Protein AF-A0A8J7YGU0-F1 (afdb_monomer)

Radius of gyration: 23.34 Å; Cα contacts (8 Å, |Δi|>4): 505; chains: 1; bounding box: 59×38×64 Å

Solvent-accessible surface area (backbone atoms only — not comparable to full-atom values): 16314 Å² total; per-residue (Å²): 109,71,58,78,74,58,68,72,49,60,69,74,48,52,54,31,40,49,53,50,53,51,53,35,52,77,68,68,45,54,65,48,43,51,67,59,47,12,64,76,26,72,42,60,49,70,56,37,47,54,49,50,48,51,28,35,56,67,63,59,29,44,69,29,40,33,34,32,42,86,86,78,64,47,80,42,102,57,76,30,73,48,81,87,65,46,56,85,45,77,46,76,44,96,89,72,52,74,45,53,58,56,41,71,90,26,51,41,75,32,33,33,54,63,97,67,91,75,70,84,83,60,41,62,70,52,44,35,55,57,32,17,70,70,47,63,81,61,51,43,68,36,46,50,49,52,51,51,54,49,72,71,44,82,55,47,72,61,35,38,63,51,44,30,18,47,53,17,31,30,46,26,44,38,72,50,32,45,28,40,48,63,32,74,83,45,94,89,45,70,39,34,22,38,34,41,23,81,62,25,52,70,73,57,25,71,57,27,24,45,20,35,44,35,42,78,40,58,53,91,65,44,51,51,70,71,58,51,57,55,48,50,55,48,49,66,61,46,25,83,80,37,49,33,41,31,32,37,40,37,20,62,52,36,60,74,61,85,62,80,86,77,45,87,49,100,90,57,57,34,64,46,82,37,38,45,67,51,53,54,48,21,35,76,69,41,18,42,60,68,55,50,58,59,72,69,60,123

Structure (mmCIF, N/CA/C/O backbone):
data_AF-A0A8J7YGU0-F1
#
_entry.id   AF-A0A8J7YGU0-F1
#
loop_
_atom_site.group_PDB
_atom_site.id
_atom_site.type_symbol
_atom_site.label_atom_id
_atom_site.label_alt_id
_atom_site.label_comp_id
_atom_site.label_asym_id
_atom_site.label_entity_id
_atom_site.label_seq_id
_atom_site.pdbx_PDB_ins_code
_atom_site.Cartn_x
_atom_site.Cartn_y
_atom_site.Cartn_z
_atom_site.occupancy
_atom_site.B_iso_or_equiv
_atom_site.auth_seq_id
_atom_site.auth_comp_id
_atom_site.auth_asym_id
_atom_site.auth_atom_id
_atom_site.pdbx_PDB_model_num
ATOM 1 N N . MET A 1 1 ? 9.529 11.468 9.264 1.00 40.91 1 MET A N 1
ATOM 2 C CA . MET A 1 1 ? 8.909 12.805 9.372 1.00 40.91 1 MET A CA 1
ATOM 3 C C . MET A 1 1 ? 7.422 12.552 9.562 1.00 40.91 1 MET A C 1
ATOM 5 O O . MET A 1 1 ? 6.843 11.874 8.719 1.00 40.91 1 MET A O 1
ATOM 9 N N . PHE A 1 2 ? 6.872 12.891 10.728 1.00 45.78 2 PHE A N 1
ATOM 10 C CA . PHE A 1 2 ? 5.469 12.605 11.048 1.00 45.78 2 PHE A CA 1
ATOM 11 C C . PHE A 1 2 ? 4.580 13.630 10.330 1.00 45.78 2 PHE A C 1
ATOM 13 O O . PHE A 1 2 ? 5.065 14.689 9.948 1.00 45.78 2 PHE A O 1
ATOM 20 N N . SER A 1 3 ? 3.294 13.339 10.089 1.00 46.75 3 SER A N 1
ATOM 21 C CA . SER A 1 3 ? 2.415 14.378 9.519 1.00 46.75 3 SER A CA 1
ATOM 22 C C . SER A 1 3 ? 2.393 15.598 10.449 1.00 46.75 3 SER A C 1
ATOM 24 O O . SER A 1 3 ? 2.404 15.412 11.667 1.00 46.75 3 SER A O 1
ATOM 26 N N . GLU A 1 4 ? 2.305 16.819 9.911 1.00 49.00 4 GLU A N 1
ATOM 27 C CA . GLU A 1 4 ? 2.282 18.072 10.696 1.00 49.00 4 GLU A CA 1
ATOM 28 C C . GLU A 1 4 ? 1.278 18.032 11.873 1.00 49.00 4 GLU A C 1
ATOM 30 O O . GLU A 1 4 ? 1.481 18.658 12.912 1.00 49.00 4 GLU A O 1
ATOM 35 N N . LYS A 1 5 ? 0.200 17.237 11.753 1.00 53.81 5 LYS A N 1
ATOM 36 C CA . LYS A 1 5 ? -0.790 17.015 12.820 1.00 53.81 5 LYS A CA 1
ATOM 37 C C . LYS A 1 5 ? -0.269 16.156 13.976 1.00 53.81 5 LYS A C 1
ATOM 39 O O . LYS A 1 5 ? -0.599 16.439 15.123 1.00 53.81 5 LYS A O 1
ATOM 44 N N . LEU A 1 6 ? 0.536 15.130 13.706 1.00 59.25 6 LEU A N 1
ATOM 45 C CA . LEU A 1 6 ? 1.171 14.310 14.745 1.00 59.25 6 LEU A CA 1
ATOM 46 C C . LEU A 1 6 ? 2.301 15.056 15.452 1.00 59.25 6 LEU A C 1
ATOM 48 O O . LEU A 1 6 ? 2.469 14.884 16.654 1.00 59.25 6 LEU A O 1
ATOM 52 N N . GLU A 1 7 ? 3.037 15.906 14.732 1.00 57.62 7 GLU A N 1
ATOM 53 C CA . GLU A 1 7 ? 4.123 16.715 15.307 1.00 57.62 7 GLU A CA 1
ATOM 54 C C . GLU A 1 7 ? 3.619 17.714 16.361 1.00 57.62 7 GLU A C 1
ATOM 56 O O . GLU A 1 7 ? 4.375 18.149 17.230 1.00 57.62 7 GLU A O 1
ATOM 61 N N . SER A 1 8 ? 2.318 18.030 16.338 1.00 59.94 8 SER A N 1
ATOM 62 C CA . SER A 1 8 ? 1.662 18.836 17.372 1.00 59.94 8 SER A CA 1
ATOM 63 C C . SER A 1 8 ? 1.463 18.099 18.710 1.00 59.94 8 SER A C 1
ATOM 65 O O . SER A 1 8 ? 1.199 18.740 19.731 1.00 59.94 8 SER A O 1
ATOM 67 N N . ILE A 1 9 ? 1.613 16.768 18.740 1.00 63.62 9 ILE A N 1
ATOM 68 C CA . ILE A 1 9 ? 1.515 15.953 19.955 1.00 63.62 9 ILE A CA 1
ATOM 69 C C . ILE A 1 9 ? 2.916 15.816 20.576 1.00 63.62 9 ILE A C 1
ATOM 71 O O . ILE A 1 9 ? 3.838 15.363 19.902 1.00 63.62 9 ILE A O 1
ATOM 75 N N . PRO A 1 10 ? 3.114 16.134 21.871 1.00 61.66 10 PRO A N 1
ATOM 76 C CA . PRO A 1 10 ? 4.419 15.980 22.517 1.00 61.66 10 PRO A CA 1
ATOM 77 C C . PRO A 1 10 ? 4.982 14.552 22.386 1.00 61.66 10 PRO A C 1
ATOM 79 O O . PRO A 1 10 ? 4.312 13.596 22.756 1.00 61.66 10 PRO A O 1
ATOM 82 N N . ASN A 1 11 ? 6.235 14.383 21.950 1.00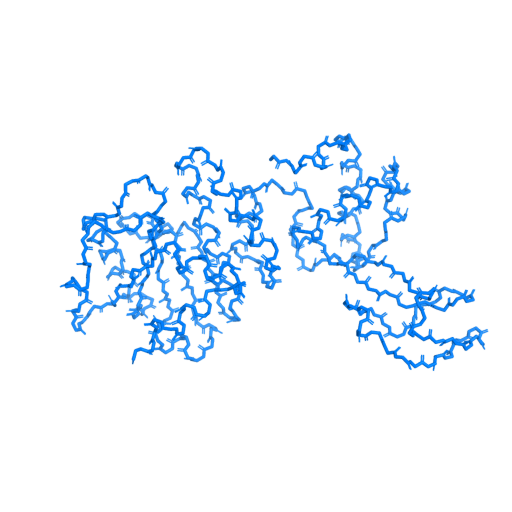 62.59 11 ASN A N 1
ATOM 83 C CA . ASN A 1 11 ? 6.842 13.059 21.6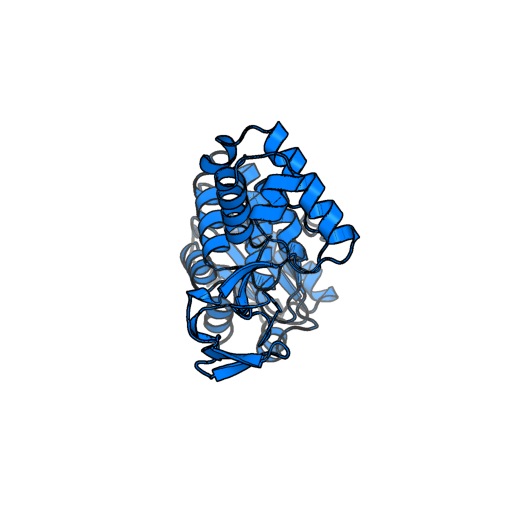93 1.00 62.59 11 ASN A CA 1
ATOM 84 C C . ASN A 1 11 ? 6.753 12.063 22.867 1.00 62.59 11 ASN A C 1
ATOM 86 O O . ASN A 1 11 ? 6.572 10.864 22.663 1.00 62.59 11 ASN A O 1
ATOM 90 N N . GLN A 1 12 ? 6.851 12.546 24.111 1.00 58.72 12 GLN A N 1
ATOM 91 C CA . GLN A 1 12 ? 6.699 11.709 25.310 1.00 58.72 12 GLN A CA 1
ATOM 92 C C . GLN A 1 12 ? 5.305 11.055 25.405 1.00 58.72 12 GLN A C 1
ATOM 94 O O . GLN A 1 12 ? 5.180 9.934 25.892 1.00 58.72 12 GLN A O 1
ATOM 99 N N . ASN A 1 13 ? 4.282 11.726 24.870 1.00 70.38 13 ASN A N 1
ATOM 100 C CA . ASN A 1 13 ? 2.895 11.271 24.842 1.00 70.38 13 ASN A CA 1
ATOM 101 C C . ASN A 1 13 ? 2.701 10.159 23.799 1.00 70.38 13 ASN A C 1
ATOM 103 O O . ASN A 1 13 ? 1.986 9.192 24.053 1.00 70.38 13 ASN A O 1
ATOM 107 N N . LEU A 1 14 ? 3.385 10.257 22.651 1.00 78.94 14 LEU A N 1
ATOM 108 C CA . LEU A 1 14 ? 3.363 9.216 21.618 1.00 78.94 14 LEU A CA 1
ATOM 109 C C . LEU A 1 14 ? 4.026 7.924 22.106 1.00 78.94 14 LEU A C 1
ATOM 111 O O . LEU A 1 14 ? 3.477 6.848 21.898 1.00 78.94 14 LEU A O 1
ATOM 115 N N . LYS A 1 15 ? 5.130 8.020 22.856 1.00 81.31 15 LYS A N 1
ATOM 116 C CA . LYS A 1 15 ? 5.801 6.846 23.440 1.00 81.31 15 LYS A CA 1
ATOM 117 C C . LYS A 1 15 ? 4.931 6.105 24.466 1.00 81.31 15 LYS A C 1
ATOM 119 O O . LYS A 1 15 ? 4.965 4.874 24.545 1.00 81.31 15 LYS A O 1
ATOM 124 N N . GLY A 1 16 ? 4.149 6.841 25.260 1.00 84.12 16 GLY A N 1
ATOM 125 C CA . GLY A 1 16 ? 3.164 6.254 26.175 1.00 84.12 16 GLY A CA 1
ATOM 126 C C . GLY A 1 16 ? 2.087 5.471 25.421 1.00 84.12 16 GLY A C 1
ATOM 127 O O . GLY A 1 16 ? 1.802 4.319 25.757 1.00 84.12 16 GLY A O 1
ATOM 128 N N . LEU A 1 17 ? 1.557 6.066 24.349 1.00 89.81 17 LEU A N 1
ATOM 129 C CA . LEU A 1 17 ? 0.550 5.442 23.492 1.00 89.81 17 LEU A CA 1
ATOM 130 C C . LEU A 1 17 ? 1.088 4.211 22.750 1.00 89.81 17 LEU A C 1
ATOM 132 O O . LEU A 1 17 ? 0.436 3.171 22.729 1.00 89.81 17 LEU A O 1
ATOM 136 N N . GLU A 1 18 ? 2.299 4.295 22.208 1.00 88.06 18 GLU A N 1
ATOM 137 C CA . GLU A 1 18 ? 3.013 3.177 21.588 1.00 88.06 18 GLU A CA 1
ATOM 138 C C . GLU A 1 18 ? 3.184 2.009 22.564 1.00 88.06 18 GLU A C 1
ATOM 140 O O . GLU A 1 18 ? 2.851 0.867 22.252 1.00 88.06 18 GLU A O 1
ATOM 145 N N . THR A 1 19 ? 3.627 2.301 23.789 1.00 87.50 19 THR A N 1
ATOM 146 C CA . THR A 1 19 ? 3.782 1.291 24.843 1.00 87.50 19 THR A CA 1
ATOM 147 C C . THR A 1 19 ? 2.451 0.610 25.164 1.00 87.50 19 THR A C 1
ATOM 149 O O . THR A 1 19 ? 2.413 -0.602 25.380 1.00 87.50 19 THR A O 1
ATOM 152 N N . TYR A 1 20 ? 1.355 1.372 25.211 1.00 91.69 20 TYR A N 1
ATOM 153 C CA . TYR A 1 20 ? 0.016 0.823 25.417 1.00 91.69 20 TYR A CA 1
ATOM 154 C C . TYR A 1 20 ? -0.390 -0.121 24.277 1.00 91.69 20 TYR A C 1
ATOM 156 O O . TYR A 1 20 ? -0.806 -1.250 24.546 1.00 91.69 20 TYR A O 1
ATOM 164 N N . LEU A 1 21 ? -0.237 0.314 23.024 1.00 91.25 21 LEU A N 1
ATOM 165 C CA . LEU A 1 21 ? -0.623 -0.464 21.847 1.00 91.25 21 LEU A CA 1
ATOM 166 C C . LEU A 1 21 ? 0.201 -1.754 21.717 1.00 91.25 21 LEU A C 1
ATOM 168 O O . LEU A 1 21 ? -0.367 -2.824 21.492 1.00 91.25 21 LEU A O 1
ATOM 172 N N . ASN A 1 22 ? 1.510 -1.689 21.971 1.00 87.75 22 ASN A N 1
ATOM 173 C CA . ASN A 1 22 ? 2.383 -2.865 21.990 1.00 87.75 22 ASN A CA 1
ATOM 174 C C . ASN A 1 22 ? 1.984 -3.857 23.090 1.00 87.75 22 ASN A C 1
ATOM 176 O O . ASN A 1 22 ? 1.836 -5.046 22.822 1.00 87.75 22 ASN A O 1
ATOM 180 N N . LYS A 1 23 ? 1.688 -3.383 24.307 1.00 89.94 23 LYS A N 1
ATOM 181 C CA . LYS A 1 23 ? 1.183 -4.256 25.382 1.00 89.94 23 LYS A CA 1
ATOM 182 C C . LYS A 1 23 ? -0.173 -4.876 25.050 1.00 89.94 23 LYS A C 1
ATOM 184 O O . LYS A 1 23 ? -0.432 -6.012 25.441 1.00 89.94 23 LYS A O 1
ATOM 189 N N . ALA A 1 24 ? -1.063 -4.136 24.387 1.00 90.38 24 ALA A N 1
ATOM 190 C CA . ALA A 1 24 ? -2.345 -4.669 23.937 1.00 90.38 24 ALA A CA 1
ATOM 191 C C . ALA A 1 24 ? -2.123 -5.810 22.929 1.00 90.38 24 ALA A C 1
ATOM 193 O O . ALA A 1 24 ? -2.673 -6.898 23.110 1.00 90.38 24 ALA A O 1
ATOM 194 N N . ARG A 1 25 ? -1.232 -5.601 21.951 1.00 87.75 25 ARG A N 1
ATOM 195 C CA . ARG A 1 25 ? -0.820 -6.620 20.978 1.00 87.75 25 ARG A CA 1
ATOM 196 C C . ARG A 1 25 ? -0.222 -7.859 21.652 1.00 87.75 25 ARG A C 1
ATOM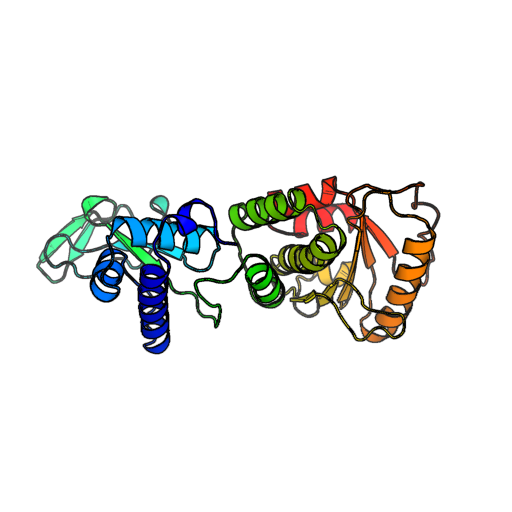 198 O O . ARG A 1 25 ? -0.689 -8.963 21.400 1.00 87.75 25 ARG A O 1
ATOM 205 N N . GLU A 1 26 ? 0.737 -7.689 22.563 1.00 87.56 26 GLU A N 1
ATOM 206 C CA . GLU A 1 26 ? 1.377 -8.790 23.310 1.00 87.56 26 GLU A CA 1
ATOM 207 C C . GLU A 1 26 ? 0.379 -9.638 24.113 1.00 87.56 26 GLU A C 1
ATOM 209 O O . GLU A 1 26 ? 0.572 -10.837 24.303 1.00 87.56 26 GLU A O 1
ATOM 214 N N . ARG A 1 27 ? -0.711 -9.025 24.586 1.00 90.50 27 ARG A N 1
ATOM 215 C CA . ARG A 1 27 ? -1.787 -9.711 25.317 1.00 90.50 27 ARG A CA 1
ATOM 216 C C . ARG A 1 27 ? -2.794 -10.412 24.401 1.00 90.50 27 ARG A C 1
ATOM 218 O O . ARG A 1 27 ? -3.755 -10.985 24.911 1.00 90.50 27 ARG A O 1
ATOM 225 N N . GLY A 1 28 ? -2.624 -10.338 23.080 1.00 86.81 28 GLY A N 1
ATOM 226 C CA . GLY A 1 28 ? -3.596 -10.836 22.105 1.00 86.81 28 GLY A CA 1
ATOM 227 C C . GLY A 1 28 ? -4.898 -10.030 22.094 1.00 86.81 28 GLY A C 1
ATOM 228 O O . GLY A 1 28 ? -5.954 -10.551 21.732 1.00 86.81 28 GLY A O 1
ATOM 229 N N . GLN A 1 29 ? -4.867 -8.770 22.539 1.00 90.56 29 GLN A N 1
ATOM 230 C CA . GLN A 1 29 ? -6.043 -7.912 22.517 1.00 90.56 29 GLN A CA 1
ATOM 231 C C . GLN A 1 29 ? -6.311 -7.445 21.083 1.00 90.56 29 GLN A C 1
ATOM 233 O O . GLN A 1 29 ? -5.589 -6.613 20.546 1.00 90.56 29 GLN A O 1
ATOM 238 N N . LYS A 1 30 ? -7.397 -7.948 20.492 1.00 90.00 30 LYS A N 1
ATOM 239 C CA . LYS A 1 30 ? -7.772 -7.649 19.103 1.00 90.00 30 LYS A CA 1
ATOM 240 C C . LYS A 1 30 ? -8.255 -6.209 18.876 1.00 90.00 30 LYS A C 1
ATOM 242 O O . LYS A 1 30 ? -8.023 -5.639 17.819 1.00 90.00 30 LYS A O 1
ATOM 247 N N . TYR A 1 31 ? -8.918 -5.611 19.870 1.00 92.56 31 TYR A N 1
ATOM 248 C CA . TYR A 1 31 ? -9.527 -4.281 19.753 1.00 92.56 31 TYR A CA 1
ATOM 249 C C . TYR A 1 31 ? -9.148 -3.375 20.921 1.00 92.56 31 TYR A C 1
ATOM 251 O O . TYR A 1 31 ? -9.248 -3.785 22.081 1.00 92.56 31 TYR A O 1
ATOM 259 N N . VAL A 1 32 ? -8.808 -2.121 20.636 1.00 93.81 32 VAL A N 1
ATOM 260 C CA . VAL A 1 32 ? -8.554 -1.070 21.631 1.00 93.81 32 VAL A CA 1
ATOM 261 C C . VAL A 1 32 ? -9.582 0.055 21.528 1.00 93.81 32 VAL A C 1
ATOM 263 O O . VAL A 1 32 ? -10.238 0.241 20.504 1.00 93.81 32 VAL A O 1
ATOM 266 N N . ARG A 1 33 ? -9.742 0.810 22.617 1.00 93.44 33 ARG A N 1
ATOM 267 C CA . ARG A 1 33 ? -10.598 2.002 22.668 1.00 93.44 33 ARG A CA 1
ATOM 268 C C . ARG A 1 33 ? -9.743 3.231 22.930 1.00 93.44 33 ARG A C 1
ATOM 270 O O . ARG A 1 33 ? -8.792 3.155 23.706 1.00 93.44 33 ARG A O 1
ATOM 277 N N . HIS A 1 34 ? -10.104 4.352 22.315 1.00 92.38 34 HIS A N 1
ATOM 278 C CA . HIS A 1 34 ? -9.354 5.601 22.443 1.00 92.38 34 HIS A CA 1
ATOM 279 C C . HIS A 1 34 ? -9.395 6.166 23.871 1.00 92.38 34 HIS A C 1
ATOM 281 O O . HIS A 1 34 ? -8.375 6.635 24.360 1.00 92.38 34 HIS A O 1
ATOM 287 N N . ASP A 1 35 ? -10.522 6.054 24.577 1.00 92.25 35 ASP A N 1
ATOM 288 C CA . ASP A 1 35 ? -10.667 6.539 25.954 1.00 92.25 35 ASP A CA 1
ATOM 289 C C . ASP A 1 35 ? -9.810 5.740 26.953 1.00 92.25 35 ASP A C 1
ATOM 291 O O . ASP A 1 35 ? -9.138 6.308 27.816 1.00 92.25 35 ASP A O 1
ATOM 295 N N . LEU A 1 36 ? -9.765 4.412 26.799 1.00 92.94 36 LEU A N 1
ATOM 296 C CA . LEU A 1 36 ? -8.876 3.554 27.582 1.00 92.94 36 LEU A CA 1
ATOM 297 C C . LEU A 1 36 ? -7.412 3.837 27.250 1.00 92.94 36 LEU A C 1
ATOM 299 O O . LEU A 1 36 ? -6.606 3.973 28.164 1.00 92.94 36 LEU A O 1
ATOM 303 N N . ALA A 1 37 ? -7.072 3.965 25.968 1.00 93.06 37 ALA A N 1
ATOM 304 C CA . ALA A 1 37 ? -5.718 4.297 25.549 1.00 93.06 37 ALA A CA 1
ATOM 305 C C . ALA A 1 37 ? -5.267 5.655 26.113 1.00 93.06 37 ALA A C 1
ATOM 307 O O . ALA A 1 37 ? -4.153 5.756 26.615 1.00 93.06 37 ALA A O 1
ATOM 308 N N . ALA A 1 38 ? -6.144 6.664 26.120 1.00 91.75 38 ALA A N 1
ATOM 309 C CA . ALA A 1 38 ? -5.878 7.987 26.687 1.00 91.75 38 ALA A CA 1
ATOM 310 C C . ALA A 1 38 ? -5.564 7.916 28.181 1.00 91.75 38 ALA A C 1
ATOM 312 O O . ALA A 1 38 ? -4.573 8.482 28.641 1.00 91.75 38 ALA A O 1
ATOM 313 N N . ARG A 1 39 ? -6.367 7.152 28.929 1.00 92.88 39 ARG A N 1
ATOM 314 C CA . ARG A 1 39 ? -6.164 6.949 30.364 1.00 92.88 39 ARG A CA 1
ATOM 315 C C . ARG A 1 39 ? -4.870 6.195 30.673 1.00 92.88 39 ARG A C 1
ATOM 317 O O . ARG A 1 39 ? -4.161 6.573 31.595 1.00 92.88 39 ARG A O 1
ATOM 324 N N . GLU A 1 40 ? -4.577 5.120 29.944 1.00 91.75 40 GLU A N 1
ATOM 325 C CA . GLU A 1 40 ? -3.399 4.278 30.202 1.00 91.75 40 GLU A CA 1
ATOM 326 C C . GLU A 1 40 ? -2.091 4.936 29.737 1.00 91.75 40 GLU A C 1
ATOM 328 O O . GLU A 1 40 ? -1.042 4.707 30.338 1.00 91.75 40 GLU A O 1
ATOM 333 N N . ALA A 1 41 ? -2.144 5.752 28.681 1.00 88.00 41 ALA A N 1
ATOM 334 C CA . ALA A 1 41 ? -1.000 6.511 28.184 1.00 88.00 41 ALA A CA 1
ATOM 335 C C . ALA A 1 41 ? -0.818 7.872 28.883 1.00 88.00 41 ALA A C 1
ATOM 337 O O . ALA A 1 41 ? 0.179 8.536 28.613 1.00 88.00 41 ALA A O 1
ATOM 338 N N . ASP A 1 42 ? -1.742 8.262 29.773 1.00 90.12 42 ASP A N 1
ATOM 339 C CA . ASP A 1 42 ? -1.775 9.543 30.499 1.00 90.12 42 ASP A CA 1
ATOM 340 C C . ASP A 1 42 ? -1.742 10.774 29.574 1.00 90.12 42 ASP A C 1
ATOM 342 O O . ASP A 1 42 ? -0.961 11.711 29.748 1.00 90.12 42 ASP A O 1
ATOM 346 N N . ILE A 1 43 ? -2.571 10.754 28.525 1.00 88.56 43 ILE A N 1
ATOM 347 C CA . ILE A 1 43 ? -2.623 11.821 27.514 1.00 88.56 43 ILE A CA 1
ATOM 348 C C . ILE A 1 43 ? -4.067 12.219 27.198 1.00 88.56 43 ILE A C 1
ATOM 350 O O . ILE A 1 43 ? -4.975 11.398 27.333 1.00 88.56 43 ILE A O 1
ATOM 354 N N . PRO A 1 44 ? -4.318 13.468 26.754 1.00 90.00 44 PRO A N 1
ATOM 355 C CA . PRO A 1 44 ? -5.660 13.901 26.386 1.00 90.00 44 PRO A CA 1
ATOM 356 C C . PRO A 1 44 ? -6.290 13.003 25.320 1.00 90.00 44 PRO A C 1
ATOM 358 O O . PRO A 1 44 ? -5.652 12.643 24.330 1.00 90.00 44 PRO A O 1
ATOM 361 N N . GLU A 1 45 ? -7.577 12.710 25.481 1.00 90.88 45 GLU A N 1
ATOM 362 C CA . GLU A 1 45 ? -8.343 11.874 24.551 1.00 90.88 45 GLU A CA 1
ATOM 363 C C . GLU A 1 45 ? -8.316 12.415 23.113 1.00 90.88 45 GLU A C 1
ATOM 365 O O . GLU A 1 45 ? -8.191 11.657 22.156 1.00 90.88 45 GLU A O 1
ATOM 370 N N . THR A 1 46 ? -8.313 13.740 22.951 1.00 87.06 46 THR A N 1
ATOM 371 C CA . THR A 1 46 ? -8.170 14.413 21.650 1.00 87.06 46 THR A CA 1
ATOM 372 C C . THR A 1 46 ? -6.842 14.104 20.952 1.00 87.06 46 THR A C 1
ATOM 374 O O . THR A 1 46 ? -6.799 14.016 19.722 1.00 87.06 46 THR A O 1
ATOM 377 N N . HIS A 1 47 ? -5.758 13.909 21.708 1.00 86.88 47 HIS A N 1
ATOM 378 C CA . HIS A 1 47 ? -4.458 13.525 21.155 1.00 86.88 47 HIS A CA 1
ATOM 379 C C . HIS A 1 47 ? -4.460 12.058 20.730 1.00 86.88 47 HIS A C 1
ATOM 381 O O . HIS A 1 47 ? -3.963 11.749 19.650 1.00 86.88 47 HIS A O 1
ATOM 387 N N . VAL A 1 48 ? -5.072 11.168 21.519 1.00 89.44 48 VAL A N 1
ATOM 388 C CA . VAL A 1 48 ? -5.247 9.764 21.113 1.00 89.44 48 VAL A CA 1
ATOM 389 C C . VAL A 1 48 ? -6.096 9.662 19.863 1.00 89.44 48 VAL A C 1
ATOM 391 O O . VAL A 1 48 ? -5.715 8.947 18.949 1.00 89.44 48 VAL A O 1
ATOM 394 N N . LEU A 1 49 ? -7.210 10.390 19.784 1.00 89.00 49 LEU A N 1
ATOM 395 C CA . LEU A 1 49 ? -8.056 10.399 18.592 1.00 89.00 49 LEU A CA 1
ATOM 396 C C . LEU A 1 49 ? -7.282 10.886 17.363 1.00 89.00 49 LEU A C 1
ATOM 398 O O . LEU A 1 49 ? -7.375 10.261 16.310 1.00 89.00 49 LEU A O 1
ATOM 402 N N . THR A 1 50 ? -6.475 11.943 17.497 1.00 85.44 50 THR A N 1
ATOM 403 C CA . THR A 1 50 ? -5.588 12.413 16.418 1.00 85.44 50 THR A CA 1
ATOM 404 C C . THR A 1 50 ? -4.583 11.333 16.010 1.00 85.44 50 THR A C 1
ATOM 406 O O . THR A 1 50 ? -4.441 11.052 14.822 1.00 85.44 50 THR A O 1
ATOM 409 N N . ALA A 1 51 ? -3.923 10.691 16.977 1.00 87.06 51 ALA A N 1
ATOM 410 C CA . ALA A 1 51 ? -2.954 9.634 16.712 1.00 87.06 51 ALA A CA 1
ATOM 411 C C . ALA A 1 51 ? -3.611 8.409 16.066 1.00 87.06 51 ALA A C 1
ATOM 413 O O . ALA A 1 51 ? -3.146 7.943 15.039 1.00 87.06 51 ALA A O 1
ATOM 414 N N . PHE A 1 52 ? -4.727 7.918 16.600 1.00 90.75 52 PHE A N 1
ATOM 415 C CA . PHE A 1 52 ? -5.455 6.780 16.044 1.00 90.75 52 PHE A CA 1
ATOM 416 C C . PHE A 1 52 ? -6.019 7.075 14.659 1.00 90.75 52 PHE A C 1
ATOM 418 O O . PHE A 1 52 ? -5.999 6.188 13.816 1.00 90.75 52 PHE A O 1
ATOM 425 N N . THR A 1 53 ? -6.473 8.305 14.404 1.00 85.38 53 THR A N 1
ATOM 426 C CA . THR A 1 53 ? -6.863 8.732 13.052 1.00 85.38 53 THR A CA 1
ATOM 427 C C . THR A 1 53 ? -5.676 8.615 12.107 1.00 85.38 53 THR A C 1
ATOM 429 O O . THR A 1 53 ? -5.807 7.987 11.068 1.00 85.38 53 THR A O 1
ATOM 432 N N . PHE A 1 54 ? -4.500 9.114 12.502 1.00 83.25 54 PHE A N 1
ATOM 433 C CA . PHE A 1 54 ? -3.285 8.934 11.710 1.00 83.25 54 PHE A CA 1
ATOM 434 C C . PHE A 1 54 ? -2.952 7.452 11.490 1.00 83.25 54 PHE A C 1
ATOM 436 O O . PHE A 1 54 ? -2.667 7.065 10.369 1.00 83.25 54 PHE A O 1
ATOM 443 N N . LEU A 1 55 ? -3.023 6.612 12.525 1.00 86.31 55 LEU A N 1
ATOM 444 C CA . LEU A 1 55 ? -2.760 5.176 12.391 1.00 86.31 55 LEU A CA 1
ATOM 445 C C . LEU A 1 55 ? -3.767 4.477 11.471 1.00 86.31 55 LEU A C 1
ATOM 447 O O . LEU A 1 55 ? -3.398 3.524 10.798 1.00 86.31 55 LEU A O 1
ATOM 451 N N . CYS A 1 56 ? -5.017 4.943 11.430 1.00 85.56 56 CYS A N 1
ATOM 452 C CA . CYS A 1 56 ? -6.007 4.462 10.468 1.00 85.56 56 CYS A CA 1
ATOM 453 C C . CYS A 1 56 ? -5.701 4.948 9.049 1.00 85.56 56 CYS A C 1
ATOM 455 O O . CYS A 1 56 ? -5.788 4.163 8.117 1.00 85.56 56 CYS A O 1
ATOM 457 N N . ASP A 1 57 ? -5.302 6.212 8.885 1.00 79.62 57 ASP A N 1
ATOM 458 C CA . ASP A 1 57 ? -4.885 6.762 7.589 1.00 79.62 57 ASP A CA 1
ATOM 459 C C . ASP A 1 57 ? -3.621 6.068 7.042 1.00 79.62 57 ASP A C 1
ATOM 461 O O . ASP A 1 57 ? -3.370 6.092 5.839 1.00 79.62 57 ASP A O 1
ATOM 465 N N . GLU A 1 58 ? -2.801 5.497 7.927 1.00 75.50 58 GLU A N 1
ATOM 466 C CA . GLU A 1 58 ? -1.611 4.706 7.600 1.00 75.50 58 GLU A CA 1
ATOM 467 C C . GLU A 1 58 ? -1.893 3.194 7.485 1.00 75.50 58 GLU A C 1
ATOM 469 O O . GLU A 1 58 ? -0.950 2.420 7.358 1.00 75.50 58 GLU A O 1
ATOM 474 N N . ASP A 1 59 ? -3.159 2.763 7.570 1.00 77.31 59 ASP A N 1
ATOM 475 C CA . ASP A 1 59 ? -3.595 1.353 7.573 1.00 77.31 59 ASP A CA 1
ATOM 476 C C . ASP A 1 59 ? -2.925 0.466 8.650 1.00 77.31 59 ASP A C 1
ATOM 478 O O . ASP A 1 59 ? -2.927 -0.762 8.583 1.00 77.31 59 ASP A O 1
ATOM 482 N N . ILE A 1 60 ? -2.397 1.087 9.708 1.00 83.81 60 ILE A N 1
ATOM 483 C CA . ILE A 1 60 ? -1.816 0.414 10.879 1.00 83.81 60 ILE A CA 1
ATOM 484 C C . ILE A 1 60 ? -2.912 -0.018 11.863 1.00 83.81 60 ILE A C 1
ATOM 486 O O . ILE A 1 60 ? -2.766 -1.015 12.569 1.00 83.81 60 ILE A O 1
ATOM 490 N N . LEU A 1 61 ? -4.006 0.741 11.949 1.00 88.69 61 LEU A N 1
ATOM 491 C CA . LEU A 1 61 ? -5.202 0.396 12.720 1.00 88.69 61 LEU A CA 1
ATOM 492 C C . LEU A 1 61 ? -6.425 0.419 11.809 1.00 88.69 61 LEU A C 1
ATOM 494 O O . LEU A 1 61 ? -6.491 1.207 10.875 1.00 88.69 61 LEU A O 1
ATOM 498 N N . GLN A 1 62 ? -7.444 -0.374 12.134 1.00 88.69 62 GLN A N 1
ATOM 499 C CA . GLN A 1 62 ? -8.734 -0.281 11.448 1.00 88.69 62 GLN A CA 1
ATOM 500 C C . GLN A 1 62 ? -9.823 0.167 12.417 1.00 88.69 62 GLN A C 1
ATOM 502 O O . GLN A 1 62 ? -10.103 -0.498 13.416 1.00 88.69 62 GLN A O 1
ATOM 507 N N . ALA A 1 63 ? -10.465 1.297 12.128 1.00 91.19 63 ALA A N 1
ATOM 508 C CA . ALA A 1 63 ? -11.633 1.733 12.882 1.00 91.19 63 ALA A CA 1
ATOM 509 C C . ALA A 1 63 ? -12.835 0.835 12.550 1.00 91.19 63 ALA A C 1
ATOM 511 O O . ALA A 1 63 ? -13.204 0.667 11.389 1.00 91.19 63 ALA A O 1
ATOM 512 N N . LYS A 1 64 ? -13.467 0.277 13.582 1.00 93.56 64 LYS A N 1
ATOM 513 C CA . LYS A 1 64 ? -14.657 -0.570 13.484 1.00 93.56 64 LYS A CA 1
ATOM 514 C C . LYS A 1 64 ? -15.737 -0.084 14.456 1.00 93.56 64 LYS A C 1
ATOM 516 O O . LYS A 1 64 ? -15.471 0.610 15.440 1.00 93.56 64 LYS A O 1
ATOM 521 N N . LEU A 1 65 ? -16.977 -0.475 14.198 1.00 92.25 65 LEU A N 1
ATOM 522 C CA . LEU A 1 65 ? -18.144 -0.209 15.030 1.00 92.25 65 LEU A CA 1
ATOM 523 C C . LEU A 1 65 ?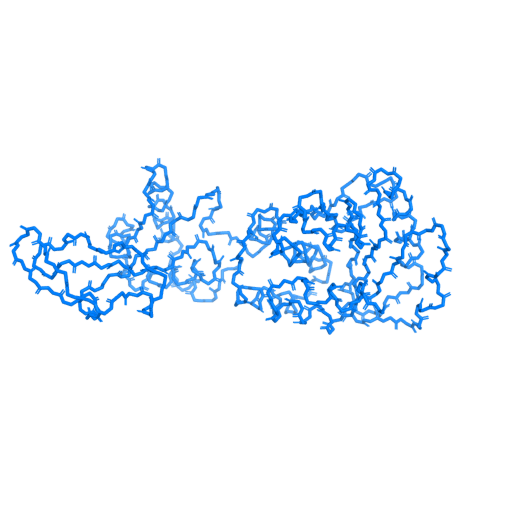 -18.504 -1.448 15.837 1.00 92.25 65 LEU A C 1
ATOM 525 O O . LEU A 1 65 ? -18.841 -2.494 15.290 1.00 92.25 65 LEU A O 1
ATOM 529 N N . LYS A 1 66 ? -18.482 -1.313 17.155 1.00 92.94 66 LYS A N 1
ATOM 530 C CA . LYS A 1 66 ? -18.911 -2.350 18.083 1.00 92.94 66 LYS A CA 1
ATOM 531 C C . LYS A 1 66 ? -20.266 -1.981 18.669 1.00 92.94 66 LYS A C 1
ATOM 533 O O . LYS A 1 66 ? -20.408 -0.917 19.271 1.00 92.94 66 LYS A O 1
ATOM 538 N N . VAL A 1 67 ? -21.259 -2.853 18.513 1.00 91.69 67 VAL A N 1
ATOM 539 C CA . VAL A 1 67 ? -22.602 -2.615 19.059 1.00 91.69 67 VAL A CA 1
ATOM 540 C C . VAL A 1 67 ? -22.653 -3.071 20.518 1.00 91.69 67 VAL A C 1
ATOM 542 O O . VAL A 1 67 ? -22.163 -4.145 20.882 1.00 91.69 67 VAL A O 1
ATOM 545 N N . ARG A 1 68 ? -23.232 -2.233 21.379 1.00 89.81 68 ARG A N 1
ATOM 546 C CA . ARG A 1 68 ? -23.379 -2.485 22.811 1.00 89.81 68 ARG A CA 1
ATOM 547 C C . ARG A 1 68 ? -24.814 -2.308 23.273 1.00 89.81 68 ARG A C 1
ATOM 549 O O . ARG A 1 68 ? -25.531 -1.425 22.814 1.00 89.81 68 ARG A O 1
ATOM 556 N N . CYS A 1 69 ? -25.200 -3.119 24.252 1.00 89.06 69 CYS A N 1
ATOM 557 C CA . CYS A 1 69 ? -26.454 -2.921 24.963 1.00 89.06 69 CYS A CA 1
ATOM 558 C C . CYS A 1 69 ? -26.412 -1.583 25.730 1.00 89.06 69 CYS A C 1
ATOM 560 O O . CYS A 1 69 ? -25.470 -1.375 26.501 1.00 89.06 69 CYS A O 1
ATOM 562 N N . PRO A 1 70 ? -27.424 -0.707 25.597 1.00 88.94 70 PRO A N 1
ATOM 563 C CA . PRO A 1 70 ? -27.439 0.590 26.276 1.00 88.94 70 PRO A CA 1
ATOM 564 C C . PRO A 1 70 ? -27.550 0.478 27.802 1.00 88.94 70 PRO A C 1
ATOM 566 O O . PRO A 1 70 ? -27.150 1.398 28.509 1.00 88.94 70 PRO A O 1
ATOM 569 N N . ASN A 1 71 ? -28.074 -0.639 28.317 1.00 91.19 71 ASN A N 1
ATOM 570 C CA . ASN A 1 71 ? -28.259 -0.845 29.752 1.00 91.19 71 ASN A CA 1
ATOM 571 C C . ASN A 1 71 ? -26.998 -1.412 30.431 1.00 91.19 71 ASN A C 1
ATOM 573 O O . ASN A 1 71 ? -26.507 -0.855 31.407 1.00 91.19 71 ASN A O 1
ATOM 577 N N . CYS A 1 72 ? -26.442 -2.515 29.917 1.00 89.88 72 CYS A N 1
ATOM 578 C CA . CYS A 1 72 ? -25.333 -3.221 30.577 1.00 89.88 72 CYS A CA 1
ATOM 579 C C . CYS A 1 72 ? -23.985 -3.140 29.840 1.00 89.88 72 CYS A C 1
ATOM 581 O O . CYS A 1 72 ? -23.023 -3.775 30.270 1.00 89.88 72 CYS A O 1
ATOM 583 N N . ALA A 1 73 ? -23.911 -2.425 28.712 1.00 84.81 73 ALA A N 1
ATOM 584 C CA . ALA A 1 73 ? -22.716 -2.271 27.872 1.00 84.81 73 ALA A CA 1
ATOM 585 C C . ALA A 1 73 ? -22.091 -3.582 27.344 1.00 84.81 73 ALA A C 1
ATOM 587 O O . ALA A 1 73 ? -20.967 -3.562 26.821 1.00 84.81 73 ALA A O 1
ATOM 588 N N . SER A 1 74 ? -22.806 -4.709 27.456 1.00 86.69 74 SER A N 1
ATOM 589 C CA . SER A 1 74 ? -22.405 -5.988 26.860 1.00 86.69 74 SER A CA 1
ATOM 590 C C . SER A 1 74 ? -22.336 -5.861 25.343 1.00 86.69 74 SER A C 1
ATOM 592 O O . SER A 1 74 ? -23.068 -5.070 24.753 1.00 86.69 74 SER A O 1
ATOM 594 N N . SER A 1 75 ? -21.422 -6.601 24.721 1.00 84.19 75 SER A N 1
ATOM 595 C CA . SER A 1 75 ? -21.221 -6.571 23.267 1.00 84.19 75 SER A CA 1
ATOM 596 C C . SER A 1 75 ? -22.257 -7.452 22.574 1.00 84.19 75 SER A C 1
ATOM 598 O O . SER A 1 75 ? -22.447 -8.589 22.996 1.00 84.19 75 SER A O 1
ATOM 600 N 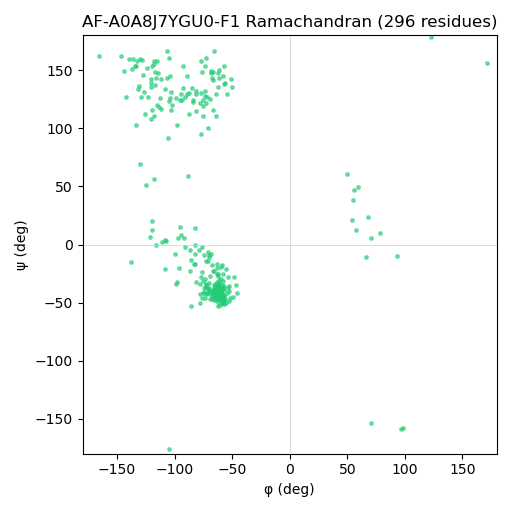N . HIS A 1 76 ? -22.893 -6.930 21.530 1.00 79.94 76 HIS A N 1
ATOM 601 C CA . HIS A 1 76 ? -23.962 -7.590 20.774 1.00 79.94 76 HIS A CA 1
ATOM 602 C C . HIS A 1 76 ? -23.714 -7.456 19.278 1.00 79.94 76 HIS A C 1
ATOM 604 O O . HIS A 1 76 ? -23.015 -6.535 18.862 1.00 79.94 76 HIS A O 1
ATOM 610 N N . GLY A 1 77 ? -24.225 -8.390 18.476 1.00 71.19 77 GLY A N 1
ATOM 611 C CA . GLY A 1 77 ? -24.147 -8.317 17.015 1.00 71.19 77 GLY A CA 1
ATOM 612 C C . GLY A 1 77 ? -22.765 -8.413 16.362 1.00 71.19 77 GLY A C 1
ATOM 613 O O . GLY A 1 77 ? -22.691 -8.570 15.152 1.00 71.19 77 GLY A O 1
ATOM 614 N N . GLY A 1 78 ? -21.671 -8.346 17.124 1.00 83.94 78 GLY A N 1
ATOM 615 C CA . GLY A 1 78 ? -20.306 -8.405 16.601 1.00 83.94 78 GLY A CA 1
ATOM 616 C C . GLY A 1 78 ? -19.645 -7.033 16.435 1.00 83.94 78 GLY A C 1
ATOM 617 O O . GLY A 1 78 ? -19.972 -6.065 17.128 1.00 83.94 78 GLY A O 1
ATOM 618 N N . VAL A 1 79 ? -18.638 -6.987 15.563 1.00 90.25 79 VAL A N 1
ATOM 619 C CA . VAL A 1 79 ? -17.848 -5.797 15.224 1.00 90.25 79 VAL A CA 1
ATOM 620 C C . VAL A 1 79 ? -17.957 -5.595 13.715 1.00 90.25 79 VAL A C 1
ATOM 622 O O . VAL A 1 79 ? -17.723 -6.526 12.952 1.00 90.25 79 VAL A O 1
ATOM 625 N N . PHE A 1 80 ? -18.341 -4.394 13.297 1.00 91.75 80 PHE A N 1
ATOM 626 C CA . PHE A 1 80 ? -18.700 -4.062 11.921 1.00 91.75 80 PHE A CA 1
ATOM 627 C C . PHE A 1 80 ? -17.748 -3.024 11.342 1.00 91.75 80 PHE A C 1
ATOM 629 O O . PHE A 1 80 ? -17.276 -2.146 12.054 1.00 91.75 80 PHE A O 1
ATOM 636 N N . GLU A 1 81 ? -17.499 -3.067 10.039 1.00 86.94 81 GLU A N 1
ATOM 637 C CA . GLU A 1 81 ? -16.566 -2.128 9.404 1.00 86.94 81 GLU A CA 1
ATOM 638 C C . GLU A 1 81 ? -17.172 -0.745 9.185 1.00 86.94 81 GLU A C 1
ATOM 640 O O . GLU A 1 81 ? -16.526 0.272 9.418 1.00 86.94 81 GLU A O 1
ATOM 645 N N . LYS A 1 82 ? -18.430 -0.697 8.738 1.00 87.81 82 LYS A N 1
ATOM 646 C CA . LYS A 1 8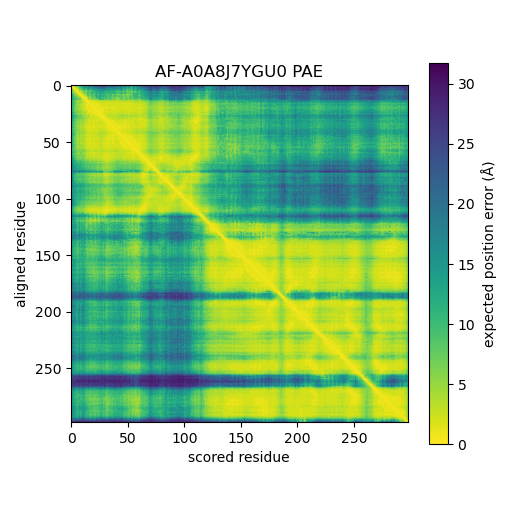2 ? -19.119 0.548 8.392 1.00 87.81 82 LYS A CA 1
ATOM 647 C C . LYS A 1 82 ? -20.504 0.577 9.010 1.00 87.81 82 LYS A C 1
ATOM 649 O O . LYS A 1 82 ? -21.113 -0.456 9.282 1.00 87.81 82 LYS A O 1
ATOM 654 N N . GLN A 1 83 ? -21.041 1.786 9.155 1.00 86.31 83 GLN A N 1
ATOM 655 C CA . GLN A 1 83 ? -22.405 2.011 9.637 1.00 86.31 83 GLN A CA 1
ATOM 656 C C . GLN A 1 83 ? -23.442 1.197 8.840 1.00 86.31 83 GLN A C 1
ATOM 658 O O . GLN A 1 83 ? -24.368 0.651 9.426 1.00 86.31 83 GLN A O 1
ATOM 663 N N . SER A 1 84 ? -23.284 1.095 7.519 1.00 89.38 84 SER A N 1
ATOM 664 C CA . SER A 1 84 ? -24.197 0.347 6.645 1.00 89.38 84 SER A CA 1
ATOM 665 C C . SER A 1 84 ? -24.172 -1.166 6.864 1.00 89.38 84 SER A C 1
ATOM 667 O O . SER A 1 84 ? -25.079 -1.849 6.407 1.00 89.38 84 SER A O 1
ATOM 669 N N . ASN A 1 85 ? -23.131 -1.698 7.513 1.00 90.12 85 ASN A N 1
ATOM 670 C CA . ASN A 1 85 ? -23.032 -3.121 7.826 1.00 90.12 85 ASN A CA 1
ATOM 671 C C . ASN A 1 85 ? -23.726 -3.482 9.139 1.00 90.12 85 ASN A C 1
ATOM 673 O O . ASN A 1 85 ? -23.902 -4.667 9.400 1.00 90.12 85 ASN A O 1
ATOM 677 N N . VAL A 1 86 ? -24.093 -2.495 9.963 1.00 88.56 86 VAL A N 1
ATOM 678 C CA . VAL A 1 86 ? -24.811 -2.744 11.213 1.00 88.56 86 VAL A CA 1
ATOM 679 C C . VAL A 1 86 ? -26.270 -3.080 10.875 1.00 88.56 86 VAL A C 1
ATOM 681 O O . VAL A 1 86 ? -26.945 -2.233 10.286 1.00 88.56 86 VAL A O 1
ATOM 684 N N . PRO A 1 87 ? -26.773 -4.276 11.236 1.00 88.62 87 PRO A N 1
ATOM 685 C CA . PRO A 1 87 ? -28.160 -4.655 10.994 1.00 88.62 87 PRO A CA 1
ATOM 686 C C . PRO A 1 87 ? -29.138 -3.664 11.627 1.00 88.62 87 PRO A C 1
ATOM 688 O O . PRO A 1 87 ? -28.955 -3.242 12.772 1.00 88.62 87 PRO A O 1
ATOM 691 N N . ASP A 1 88 ? -30.208 -3.327 10.909 1.00 89.56 88 ASP A N 1
ATOM 692 C CA . ASP A 1 88 ? -31.322 -2.551 11.464 1.00 89.56 88 ASP A CA 1
ATOM 693 C C . ASP A 1 88 ? -32.356 -3.484 12.108 1.00 89.56 88 ASP A C 1
ATOM 695 O O . ASP A 1 88 ? -33.515 -3.569 11.707 1.00 89.56 88 ASP A O 1
ATOM 699 N N . GLU A 1 89 ? -31.890 -4.253 13.089 1.00 90.19 89 GLU A N 1
ATOM 700 C CA . GLU A 1 89 ? -32.683 -5.246 13.808 1.00 90.19 89 GLU A CA 1
ATOM 701 C C . GLU A 1 89 ? -32.767 -4.895 15.297 1.00 90.19 89 GLU A C 1
ATOM 703 O O . GLU A 1 89 ? -31.949 -4.143 15.839 1.00 90.19 89 GLU A O 1
ATOM 708 N N . VAL A 1 90 ? -33.791 -5.419 15.969 1.00 88.69 90 VAL A N 1
ATOM 709 C CA . VAL A 1 90 ? -33.939 -5.300 17.422 1.00 88.69 90 VAL A CA 1
ATOM 710 C C . VAL A 1 90 ? -33.325 -6.531 18.067 1.00 88.69 90 VAL A C 1
ATOM 712 O O . VAL A 1 90 ? -33.736 -7.652 17.778 1.00 88.69 90 VAL A O 1
ATOM 715 N N . GLU A 1 91 ? -32.378 -6.317 18.975 1.00 89.38 91 GLU A N 1
ATOM 716 C CA . GLU A 1 91 ? -31.745 -7.385 19.737 1.00 89.38 91 GLU A CA 1
ATOM 717 C C . GLU A 1 91 ? -32.148 -7.304 21.211 1.00 89.38 91 GLU A C 1
ATOM 719 O O . GLU A 1 91 ? -32.290 -6.222 21.791 1.00 89.38 91 GLU A O 1
ATOM 724 N N . ARG A 1 92 ? -32.334 -8.474 21.829 1.00 91.31 92 ARG A N 1
ATOM 725 C CA . ARG A 1 92 ? -32.636 -8.594 23.253 1.00 91.31 92 ARG A CA 1
ATOM 726 C C . ARG A 1 92 ? -31.397 -9.033 24.017 1.00 91.31 92 ARG A C 1
ATOM 728 O O . ARG A 1 92 ? -30.901 -10.144 23.845 1.00 91.31 92 ARG A O 1
ATOM 735 N N . CYS A 1 93 ? -30.916 -8.169 24.901 1.00 90.06 93 CYS A N 1
ATOM 736 C CA . CYS A 1 93 ? -29.794 -8.465 25.777 1.00 90.06 93 CYS A CA 1
ATOM 737 C C . CYS A 1 93 ? -30.198 -9.428 26.905 1.00 90.06 93 CYS A C 1
ATOM 739 O O . CYS A 1 93 ? -31.329 -9.409 27.392 1.00 90.06 93 CYS A O 1
ATOM 741 N N . MET A 1 94 ? -29.233 -10.196 27.420 1.00 90.50 94 MET A N 1
ATOM 742 C CA . MET A 1 94 ? -29.405 -11.022 28.623 1.00 90.50 94 MET A CA 1
ATOM 743 C C . MET A 1 94 ? -29.777 -10.215 29.880 1.00 90.50 94 MET A C 1
ATOM 745 O O . MET A 1 94 ? -30.327 -10.781 30.819 1.00 90.50 94 MET A O 1
ATOM 749 N N . CYS A 1 95 ? -29.527 -8.899 29.908 1.00 91.19 95 CYS A N 1
ATOM 750 C CA . CYS A 1 95 ? -29.994 -8.028 30.993 1.00 91.19 95 CYS A CA 1
ATOM 751 C C . CYS A 1 95 ? -31.499 -7.699 30.916 1.00 91.19 95 CYS A C 1
ATOM 753 O O . CYS A 1 95 ? -32.011 -6.997 31.784 1.00 91.19 95 CYS A O 1
ATOM 755 N N . GLY A 1 96 ? -32.198 -8.190 29.888 1.00 90.69 96 GLY A N 1
ATOM 756 C CA . GLY A 1 96 ? -33.625 -7.974 29.661 1.00 90.69 96 GLY A CA 1
ATOM 757 C C . GLY A 1 96 ? -33.955 -6.788 28.754 1.00 90.69 96 GLY A C 1
ATOM 758 O O . GLY A 1 96 ? -35.104 -6.683 28.338 1.00 90.69 96 GLY A O 1
ATOM 759 N N . GLU A 1 97 ? -32.971 -5.947 28.422 1.00 92.00 97 GLU A N 1
ATOM 760 C CA . GLU A 1 97 ? -33.141 -4.776 27.554 1.00 92.00 97 GLU A CA 1
ATOM 761 C C . GLU A 1 97 ? -33.310 -5.176 26.084 1.00 92.00 97 GLU A C 1
ATOM 763 O O . GLU A 1 97 ? -32.510 -5.949 25.553 1.00 92.00 97 GLU A O 1
ATOM 768 N N . GLU A 1 98 ? -34.309 -4.603 25.416 1.00 91.88 98 GLU A N 1
ATOM 769 C CA . GLU A 1 98 ? -34.502 -4.699 23.967 1.00 91.88 98 GLU A CA 1
ATOM 770 C C . GLU A 1 98 ? -34.083 -3.384 23.312 1.00 91.88 98 GLU A C 1
ATOM 772 O O . GLU A 1 98 ? -34.555 -2.312 23.689 1.00 91.88 98 GLU A O 1
ATOM 777 N N . PHE A 1 99 ? -33.187 -3.444 22.329 1.00 92.19 99 PHE A N 1
ATOM 778 C CA . PHE A 1 99 ? -32.657 -2.245 21.688 1.00 92.19 99 PHE A CA 1
ATOM 779 C C . PHE A 1 99 ? -32.421 -2.460 20.194 1.00 92.19 99 PHE A C 1
ATOM 781 O O . PHE A 1 99 ? -32.102 -3.556 19.746 1.00 92.19 99 PHE A O 1
ATOM 788 N N . SER A 1 100 ? -32.564 -1.389 19.410 1.00 91.00 100 SER A N 1
ATOM 789 C CA . SER A 1 100 ? -32.219 -1.407 17.984 1.00 91.00 100 SER A CA 1
ATOM 790 C C . SER A 1 100 ? -30.704 -1.357 17.819 1.00 91.00 100 SER A C 1
ATOM 792 O O . SER A 1 100 ? -30.045 -0.428 18.303 1.00 91.00 100 SER A O 1
ATOM 794 N N . MET A 1 101 ? -30.162 -2.339 17.108 1.00 90.00 101 MET A N 1
ATOM 795 C CA . MET A 1 101 ? -28.762 -2.363 16.712 1.00 90.00 101 MET A CA 1
ATOM 796 C C . MET A 1 101 ? -28.425 -1.197 15.789 1.00 90.00 101 MET A C 1
ATOM 798 O O . MET A 1 101 ? -27.358 -0.626 15.941 1.00 90.00 101 MET A O 1
ATOM 802 N N . GLY A 1 102 ? -29.339 -0.771 14.913 1.00 87.75 102 GLY A N 1
ATOM 803 C CA . GLY A 1 102 ? -29.153 0.360 13.994 1.00 87.75 102 GLY A CA 1
ATOM 804 C C . GLY A 1 102 ? -29.075 1.741 14.669 1.00 87.75 102 GLY A C 1
ATOM 805 O O . GLY A 1 102 ? -28.753 2.747 14.029 1.00 87.75 102 GLY A O 1
ATOM 806 N N . LYS A 1 103 ? -29.349 1.837 15.975 1.00 89.75 103 LYS A N 1
ATOM 807 C CA . LYS A 1 103 ? -29.340 3.114 16.696 1.00 89.75 103 LYS A CA 1
ATOM 808 C C . LYS A 1 103 ? -27.915 3.517 17.091 1.00 89.75 103 LYS A C 1
ATOM 810 O O . LYS A 1 103 ? -27.331 2.926 17.990 1.00 89.75 103 LYS A O 1
ATOM 815 N N . LYS A 1 104 ? -27.418 4.626 16.523 1.00 87.94 104 LYS A N 1
ATOM 816 C CA . LYS A 1 104 ? -26.073 5.203 16.777 1.00 87.94 104 LYS A CA 1
ATOM 817 C C . LYS A 1 104 ? -25.657 5.307 18.246 1.00 87.94 104 LYS A C 1
ATOM 819 O O . LYS A 1 104 ? -24.486 5.142 18.556 1.00 87.94 104 LYS A O 1
ATOM 824 N N . ALA A 1 105 ? -26.598 5.586 19.148 1.00 89.25 105 ALA A N 1
ATOM 825 C CA . ALA A 1 105 ? -26.322 5.678 20.585 1.00 89.25 105 ALA A CA 1
ATOM 826 C C . ALA A 1 105 ? -25.837 4.352 21.205 1.00 89.25 105 ALA A C 1
ATOM 828 O O . ALA A 1 105 ? -25.279 4.357 22.296 1.00 89.25 105 ALA A O 1
ATOM 829 N N . ASN A 1 106 ? -26.048 3.235 20.508 1.00 89.56 106 ASN A N 1
ATOM 830 C CA . ASN A 1 106 ? -25.656 1.894 20.923 1.00 89.56 106 ASN A CA 1
ATOM 831 C C . ASN A 1 106 ? -24.317 1.469 20.299 1.00 89.56 106 ASN A C 1
ATOM 833 O O . ASN A 1 106 ? -23.929 0.309 20.416 1.00 89.56 106 ASN A O 1
ATOM 837 N N . TRP A 1 107 ? -23.629 2.365 19.585 1.00 90.88 107 TRP A N 1
ATOM 838 C CA . TRP A 1 107 ? -22.366 2.065 18.914 1.00 90.88 107 TRP A CA 1
ATOM 839 C C . TRP A 1 107 ? -21.192 2.639 19.681 1.00 90.88 107 TRP A C 1
ATOM 841 O O . TRP A 1 107 ? -21.247 3.735 20.232 1.00 90.88 107 TRP A O 1
ATOM 851 N N . GLU A 1 108 ? -20.096 1.904 19.639 1.00 90.88 108 GLU A N 1
ATOM 852 C CA . GLU A 1 108 ? -18.803 2.325 20.135 1.00 90.88 108 GLU A CA 1
ATOM 853 C C . GLU A 1 108 ? -17.773 2.151 19.021 1.00 90.88 108 GLU A C 1
ATOM 855 O O . GLU A 1 108 ? -17.696 1.089 18.402 1.00 90.88 108 GLU A O 1
ATOM 860 N N . VAL A 1 109 ? -16.969 3.186 18.773 1.00 91.44 109 VAL A N 1
ATOM 861 C CA . VAL A 1 109 ? -15.826 3.074 17.862 1.00 91.44 109 VAL A CA 1
ATOM 862 C C . VAL A 1 109 ? -14.696 2.357 18.591 1.00 91.44 109 VAL A C 1
ATOM 864 O O . VAL A 1 109 ? -14.223 2.814 19.635 1.00 91.44 109 VAL A O 1
ATOM 867 N N . VAL A 1 110 ? -14.262 1.238 18.025 1.00 94.06 110 VAL A N 1
ATOM 868 C CA . VAL A 1 110 ? -13.100 0.471 18.476 1.00 94.06 110 VAL A CA 1
ATOM 869 C C . VAL A 1 110 ? -12.078 0.402 17.350 1.00 94.06 110 VAL A C 1
ATOM 871 O O . VAL A 1 110 ? -12.436 0.488 16.180 1.00 94.06 110 VAL A O 1
ATOM 874 N N . TYR A 1 111 ? -10.809 0.246 17.701 1.00 93.88 111 TYR A N 1
ATOM 875 C CA . TYR A 1 111 ? -9.712 0.187 16.744 1.00 93.88 111 TYR A CA 1
ATOM 876 C C . TYR A 1 111 ? -9.114 -1.211 16.786 1.00 93.88 111 TYR A C 1
ATOM 878 O O . TYR A 1 111 ? -8.676 -1.670 17.842 1.00 93.88 111 TYR A O 1
ATOM 886 N N . GLU A 1 112 ? -9.172 -1.910 15.664 1.00 92.19 112 GLU A N 1
ATOM 887 C CA . GLU A 1 112 ? -8.592 -3.234 15.496 1.00 92.19 112 GLU A CA 1
ATOM 888 C C . GLU A 1 112 ? -7.081 -3.121 15.319 1.00 92.19 112 GLU A C 1
ATOM 890 O O . GLU A 1 112 ? -6.611 -2.316 14.512 1.00 92.19 112 GLU A O 1
ATOM 895 N N . ILE A 1 113 ? -6.340 -3.918 16.089 1.00 87.62 113 ILE A N 1
ATOM 896 C CA . ILE A 1 113 ? -4.906 -4.113 15.890 1.00 87.62 113 ILE A CA 1
ATOM 897 C C . ILE A 1 113 ? -4.769 -5.267 14.886 1.00 87.62 113 ILE A C 1
ATOM 899 O O . ILE A 1 113 ? -5.137 -6.389 15.245 1.00 87.62 113 ILE A O 1
ATOM 903 N N . PRO A 1 114 ? -4.287 -5.022 13.655 1.00 76.12 114 PRO A N 1
ATOM 904 C CA . PRO A 1 114 ? -4.139 -6.071 12.656 1.00 76.12 114 PRO A CA 1
ATOM 905 C C . PRO A 1 114 ? -3.157 -7.148 13.126 1.00 76.12 114 PRO A C 1
ATOM 907 O O . PRO A 1 114 ? -2.226 -6.891 13.898 1.00 76.12 114 PRO A O 1
ATOM 910 N N . GLU A 1 115 ? -3.383 -8.375 12.661 1.00 68.38 115 GLU A N 1
ATOM 911 C CA . GLU A 1 115 ? -2.491 -9.503 12.907 1.00 68.38 115 GLU A CA 1
ATOM 912 C C . GLU A 1 115 ? -1.201 -9.290 12.099 1.00 68.38 115 GLU A C 1
ATOM 914 O O . GLU A 1 115 ? -1.168 -9.487 10.891 1.00 68.38 115 GLU A O 1
ATOM 919 N N . GLY A 1 116 ? -0.141 -8.814 12.757 1.00 62.78 116 GLY A N 1
ATOM 920 C CA . GLY A 1 116 ? 1.126 -8.499 12.098 1.00 62.78 116 GLY A CA 1
ATOM 921 C C . GLY A 1 116 ? 2.115 -7.783 13.018 1.00 62.78 116 GLY A C 1
ATOM 922 O O . GLY A 1 116 ? 1.737 -7.163 14.013 1.00 62.78 116 GLY A O 1
ATOM 923 N N . GLY A 1 117 ? 3.406 -7.884 12.697 1.00 65.56 117 GLY A N 1
ATOM 924 C CA . GLY A 1 117 ? 4.505 -7.284 13.466 1.00 65.56 117 GLY A CA 1
ATOM 925 C C . GLY A 1 117 ? 4.773 -5.806 13.164 1.00 65.56 117 GLY A C 1
ATOM 926 O O . GLY A 1 117 ? 5.833 -5.314 13.523 1.00 65.56 117 GLY A O 1
ATOM 927 N N . VAL A 1 118 ? 3.859 -5.109 12.485 1.00 66.19 118 VAL A N 1
ATOM 928 C CA . VAL A 1 118 ? 4.063 -3.729 12.016 1.00 66.19 118 VAL A CA 1
ATOM 929 C C . VAL A 1 118 ? 4.110 -2.763 13.203 1.00 66.19 118 VAL A C 1
ATOM 931 O O . VAL A 1 118 ? 3.187 -2.742 14.019 1.00 66.19 118 VAL A O 1
ATOM 934 N N . ASP A 1 119 ? 5.165 -1.962 13.334 1.00 75.75 119 ASP A N 1
ATOM 935 C CA . ASP A 1 119 ? 5.261 -0.967 14.408 1.00 75.75 119 ASP A CA 1
ATOM 936 C C . ASP A 1 119 ? 4.243 0.167 14.229 1.00 75.75 119 ASP A C 1
ATOM 938 O O . ASP A 1 119 ? 3.864 0.532 13.117 1.00 75.75 119 ASP A O 1
ATOM 942 N N . PHE A 1 120 ? 3.777 0.742 15.340 1.00 77.75 120 PHE A N 1
ATOM 943 C CA . PHE A 1 120 ? 2.687 1.717 15.293 1.00 77.75 120 PHE A CA 1
ATOM 944 C C . PHE A 1 120 ? 3.117 3.086 14.748 1.00 77.75 120 PHE A C 1
ATOM 946 O O . PHE A 1 120 ? 2.314 3.77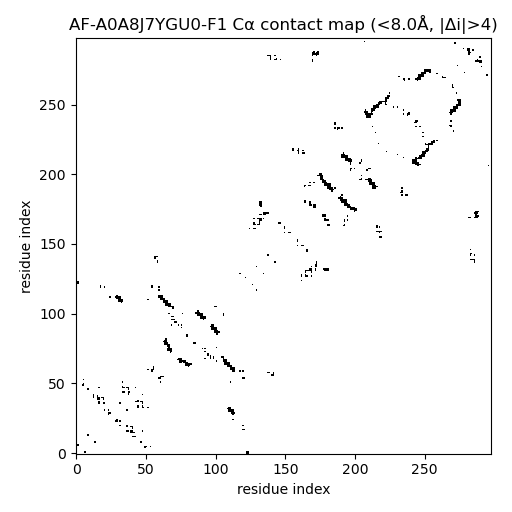4 14.142 1.00 77.75 120 PHE A O 1
ATOM 953 N N . PHE A 1 121 ? 4.367 3.507 14.923 1.00 75.88 121 PHE A N 1
ATOM 954 C CA . PHE A 1 121 ? 4.804 4.862 14.560 1.00 75.88 121 PHE A CA 1
ATOM 955 C C . PHE A 1 121 ? 5.993 4.841 13.601 1.00 75.88 121 PHE A C 1
ATOM 957 O O . PHE A 1 121 ? 6.997 5.510 13.837 1.00 75.88 121 PHE A O 1
ATOM 964 N N . LEU A 1 122 ? 5.858 4.075 12.517 1.00 68.56 122 LEU A N 1
ATOM 965 C CA . LEU A 1 122 ? 6.857 4.014 11.453 1.00 68.56 122 LEU A CA 1
ATOM 966 C C . LEU A 1 122 ? 7.059 5.382 10.795 1.00 68.56 122 LEU A C 1
ATOM 968 O O . LEU A 1 122 ? 6.115 6.154 10.583 1.00 68.56 122 LEU A O 1
ATOM 972 N N . SER A 1 123 ? 8.301 5.677 10.423 1.00 75.31 123 SER A N 1
ATOM 973 C CA . SER A 1 123 ? 8.583 6.778 9.512 1.00 75.31 123 SER A CA 1
ATOM 974 C C . SER A 1 123 ? 8.005 6.495 8.116 1.00 75.31 123 SER A C 1
ATOM 976 O O . SER A 1 123 ? 7.642 5.372 7.770 1.00 75.31 123 SER A O 1
ATOM 978 N N . PHE A 1 124 ? 7.939 7.526 7.268 1.00 75.56 124 PHE A N 1
ATOM 979 C CA . PHE A 1 124 ? 7.500 7.377 5.877 1.00 75.56 124 PHE A CA 1
ATOM 980 C C . PHE A 1 124 ? 8.279 6.283 5.125 1.00 75.56 124 PHE A C 1
ATOM 982 O O . PHE A 1 124 ? 7.679 5.413 4.500 1.00 75.56 124 PHE A O 1
ATOM 989 N N . ASP A 1 125 ? 9.605 6.298 5.216 1.00 79.50 125 ASP A N 1
ATOM 990 C CA . ASP A 1 125 ? 10.470 5.336 4.540 1.00 79.50 125 ASP A CA 1
ATOM 991 C C . ASP A 1 125 ? 10.375 3.926 5.125 1.00 79.50 125 ASP A C 1
ATOM 993 O O . ASP A 1 125 ? 10.385 2.958 4.367 1.00 79.50 125 ASP A O 1
ATOM 997 N N . GLU A 1 126 ? 10.242 3.797 6.445 1.00 77.38 126 GLU A N 1
ATOM 998 C CA . GLU A 1 126 ? 10.023 2.500 7.083 1.00 77.38 126 GLU A CA 1
ATOM 999 C C . GLU A 1 126 ? 8.660 1.920 6.693 1.00 77.38 126 GLU A C 1
ATOM 1001 O O . GLU A 1 126 ? 8.578 0.734 6.382 1.00 77.38 126 GLU A O 1
ATOM 1006 N N . SER A 1 127 ? 7.615 2.756 6.625 1.00 76.00 127 SER A N 1
ATOM 1007 C CA . SER A 1 127 ? 6.274 2.322 6.219 1.00 76.00 127 SER A CA 1
ATOM 1008 C C . SER A 1 127 ? 6.281 1.717 4.816 1.00 76.00 127 SER A C 1
ATOM 1010 O O . SER A 1 127 ? 5.779 0.615 4.640 1.00 76.00 127 SER A O 1
ATOM 1012 N N . LEU A 1 128 ? 6.933 2.366 3.842 1.00 82.31 128 LEU A N 1
ATOM 1013 C CA . LEU A 1 128 ? 7.021 1.839 2.479 1.00 82.31 128 LEU A CA 1
ATOM 1014 C C . LEU A 1 128 ? 7.791 0.515 2.426 1.00 82.31 128 LEU A C 1
ATOM 1016 O O . LEU A 1 128 ? 7.340 -0.429 1.782 1.00 82.31 128 LEU A O 1
ATOM 1020 N N . LYS A 1 129 ? 8.920 0.421 3.138 1.00 81.81 129 LYS A N 1
ATOM 1021 C CA . LYS A 1 129 ? 9.745 -0.795 3.172 1.00 81.81 129 LYS A CA 1
ATOM 1022 C C . LYS A 1 129 ? 8.986 -1.980 3.756 1.00 81.81 129 LYS A C 1
ATOM 1024 O O . LYS A 1 129 ? 8.888 -3.014 3.105 1.00 81.81 129 LYS A O 1
ATOM 1029 N N . VAL A 1 130 ? 8.414 -1.811 4.948 1.00 75.56 130 VAL A N 1
ATOM 1030 C CA . VAL A 1 130 ? 7.666 -2.872 5.639 1.00 75.56 130 VAL A CA 1
ATOM 1031 C C . VAL A 1 130 ? 6.440 -3.282 4.826 1.00 75.56 130 VAL A C 1
ATOM 1033 O O . VAL A 1 130 ? 6.161 -4.471 4.682 1.00 75.56 130 VAL A O 1
ATOM 1036 N N . PHE A 1 131 ? 5.719 -2.312 4.258 1.00 77.38 131 PHE A N 1
ATOM 1037 C CA . PHE A 1 131 ? 4.461 -2.594 3.572 1.00 77.38 131 PHE A CA 1
ATOM 1038 C C . PHE A 1 131 ? 4.696 -3.289 2.237 1.00 77.38 131 PHE A C 1
ATOM 1040 O O . PHE A 1 131 ? 3.922 -4.175 1.898 1.00 77.38 131 PHE A O 1
ATOM 1047 N N . SER A 1 132 ? 5.785 -2.966 1.530 1.00 76.00 132 SER A N 1
ATOM 1048 C CA . SER A 1 132 ? 6.113 -3.569 0.229 1.00 76.00 132 SER A CA 1
ATOM 1049 C C . SER A 1 132 ? 6.274 -5.093 0.248 1.00 76.00 132 SER A C 1
ATOM 1051 O O . SER A 1 132 ? 6.182 -5.716 -0.804 1.00 76.00 132 SER A O 1
ATOM 1053 N N . GLU A 1 133 ? 6.468 -5.693 1.426 1.00 70.69 133 GLU A N 1
ATOM 1054 C CA . GLU A 1 133 ? 6.617 -7.142 1.591 1.00 70.69 133 GLU A CA 1
ATOM 1055 C C . GLU A 1 133 ? 5.406 -7.813 2.265 1.00 70.69 133 GLU A C 1
ATOM 1057 O O . GLU A 1 133 ? 5.253 -9.031 2.171 1.00 70.69 133 GLU A O 1
ATOM 1062 N N . GLN A 1 134 ? 4.581 -7.060 3.005 1.00 71.88 134 GLN A N 1
ATOM 1063 C CA . GLN A 1 134 ? 3.671 -7.646 4.005 1.00 71.88 134 GLN A CA 1
ATOM 1064 C C . GLN A 1 134 ? 2.257 -7.052 4.029 1.00 71.88 134 GLN A C 1
ATOM 1066 O O . GLN A 1 134 ? 1.377 -7.651 4.648 1.00 71.88 134 GLN A O 1
ATOM 1071 N N . ALA A 1 135 ? 2.016 -5.892 3.410 1.00 73.62 135 ALA A N 1
ATOM 1072 C CA . ALA A 1 135 ? 0.741 -5.188 3.541 1.00 73.62 135 ALA A CA 1
ATOM 1073 C C . ALA A 1 135 ? -0.197 -5.467 2.356 1.00 73.62 135 ALA A C 1
ATOM 1075 O O . ALA A 1 135 ? -0.060 -4.884 1.280 1.00 73.62 135 ALA A O 1
ATOM 1076 N N . TYR A 1 136 ? -1.180 -6.334 2.592 1.00 75.31 136 TYR A N 1
ATOM 1077 C CA . TYR A 1 136 ? -2.309 -6.572 1.690 1.00 75.31 136 TYR A CA 1
ATOM 1078 C C . TYR A 1 136 ? -3.493 -5.674 2.070 1.00 75.31 136 TYR A C 1
ATOM 1080 O O . TYR A 1 136 ? -3.633 -5.294 3.234 1.00 75.31 136 TYR A O 1
ATOM 1088 N N . ASP A 1 137 ? -4.348 -5.369 1.095 1.00 78.50 137 ASP A N 1
ATOM 1089 C CA . ASP A 1 137 ? -5.573 -4.574 1.243 1.00 78.50 137 ASP A CA 1
ATOM 1090 C C . ASP A 1 137 ? -5.368 -3.181 1.866 1.00 78.50 137 ASP A C 1
ATOM 1092 O O . ASP A 1 137 ? -6.200 -2.699 2.643 1.00 78.50 137 ASP A O 1
ATOM 1096 N N . VAL A 1 138 ? -4.273 -2.499 1.514 1.00 82.31 138 VAL A N 1
ATOM 1097 C CA . VAL A 1 138 ? -4.082 -1.103 1.932 1.00 82.31 138 VAL A CA 1
ATOM 1098 C C . VAL A 1 138 ? -5.111 -0.197 1.255 1.00 82.31 138 VAL A C 1
ATOM 1100 O O . VAL A 1 138 ? -5.551 -0.415 0.122 1.00 82.31 138 VAL A O 1
ATOM 1103 N N . SER A 1 139 ? -5.508 0.864 1.944 1.00 82.62 139 SER A N 1
ATOM 1104 C CA . SER A 1 139 ? -6.502 1.799 1.445 1.00 82.62 139 SER A CA 1
ATOM 1105 C C . SER A 1 139 ? -5.980 2.605 0.251 1.00 82.62 139 SER A C 1
ATOM 1107 O O . SER A 1 139 ? -4.818 3.007 0.167 1.00 82.62 139 SER A O 1
ATOM 1109 N N . LYS A 1 140 ? -6.883 2.957 -0.669 1.00 88.75 140 LYS A N 1
ATOM 1110 C CA . LYS A 1 140 ? -6.566 3.883 -1.773 1.00 88.75 140 LYS A CA 1
ATOM 1111 C C . LYS A 1 140 ? -6.048 5.226 -1.264 1.00 88.75 140 LYS A C 1
ATOM 1113 O O . LYS A 1 140 ? -5.106 5.783 -1.815 1.00 88.75 140 LYS A O 1
ATOM 1118 N N . SER A 1 141 ? -6.632 5.721 -0.174 1.00 84.88 141 SER A N 1
ATOM 1119 C CA . SER A 1 141 ? -6.208 6.958 0.482 1.00 84.88 141 SER A CA 1
ATOM 1120 C C . SER A 1 141 ? -4.758 6.904 0.957 1.00 84.88 141 SER A C 1
ATOM 1122 O O . SER A 1 141 ? -4.044 7.899 0.818 1.00 84.88 141 SER A O 1
ATOM 1124 N N . TYR A 1 142 ? -4.313 5.758 1.479 1.00 86.00 142 TYR A N 1
ATOM 1125 C CA . TYR A 1 142 ? -2.916 5.543 1.836 1.00 86.00 142 TYR A CA 1
ATOM 1126 C C . TYR A 1 142 ? -2.023 5.676 0.601 1.00 86.00 142 TYR A C 1
ATOM 1128 O O . TYR A 1 142 ? -1.100 6.492 0.595 1.00 86.00 142 TYR A O 1
ATOM 1136 N N . LEU A 1 143 ? -2.342 4.956 -0.478 1.00 91.94 143 LEU A N 1
ATOM 1137 C CA . LEU A 1 143 ? -1.556 4.971 -1.716 1.00 91.94 143 LEU A CA 1
ATOM 1138 C C . LEU A 1 143 ? -1.470 6.374 -2.332 1.00 91.94 143 LEU A C 1
ATOM 1140 O O . LEU A 1 143 ? -0.378 6.843 -2.649 1.00 91.94 143 LEU A O 1
ATOM 1144 N N . GLU A 1 144 ? -2.593 7.088 -2.422 1.00 92.69 144 GLU A N 1
ATOM 1145 C CA . GLU A 1 144 ? -2.648 8.469 -2.920 1.00 92.69 144 GLU A CA 1
ATOM 1146 C C . GLU A 1 144 ? -1.820 9.442 -2.073 1.00 92.69 144 GLU A C 1
ATOM 1148 O O . GLU A 1 144 ? -1.230 10.395 -2.589 1.00 92.69 144 GLU A O 1
ATOM 1153 N N . LYS A 1 145 ? -1.812 9.253 -0.750 1.00 88.62 145 LYS A N 1
ATOM 1154 C CA . LYS A 1 145 ? -1.023 10.074 0.170 1.00 88.62 145 LYS A CA 1
ATOM 1155 C C . LYS A 1 145 ? 0.466 9.792 -0.003 1.00 88.62 145 LYS A C 1
ATOM 1157 O O . LYS A 1 145 ? 1.242 10.738 -0.119 1.00 88.62 145 LYS A O 1
ATOM 1162 N N . LYS A 1 146 ? 0.865 8.518 -0.059 1.00 90.69 146 LYS A N 1
ATOM 1163 C CA . LYS A 1 146 ? 2.268 8.122 -0.241 1.00 90.69 146 LYS A CA 1
ATOM 1164 C C . LYS A 1 1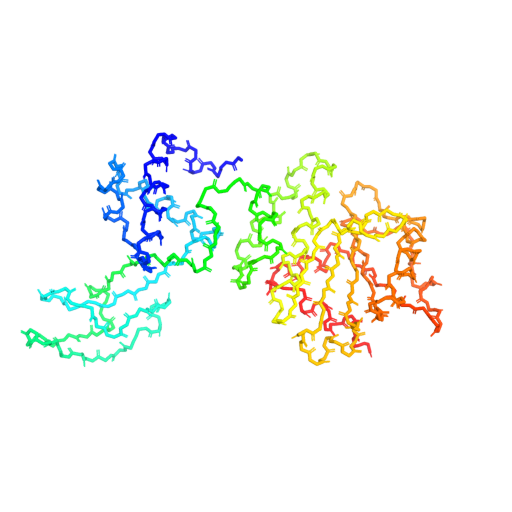46 ? 2.815 8.564 -1.591 1.00 90.69 146 LYS A C 1
ATOM 1166 O O . LYS A 1 146 ? 3.923 9.090 -1.638 1.00 90.69 146 LYS A O 1
ATOM 1171 N N . TYR A 1 147 ? 2.023 8.435 -2.653 1.00 95.38 147 TYR A N 1
ATOM 1172 C CA . TYR A 1 147 ? 2.394 8.919 -3.978 1.00 95.38 147 TYR A CA 1
ATOM 1173 C C . TYR A 1 147 ? 2.673 10.428 -3.972 1.00 95.38 147 TYR A C 1
ATOM 1175 O O . TYR A 1 147 ? 3.755 10.846 -4.373 1.00 95.38 147 TYR A O 1
ATOM 1183 N N . ARG A 1 148 ? 1.769 11.242 -3.403 1.00 94.38 148 ARG A N 1
ATOM 1184 C CA . ARG A 1 148 ? 1.981 12.695 -3.255 1.00 94.38 148 ARG A CA 1
ATOM 1185 C C . ARG A 1 148 ? 3.243 13.035 -2.464 1.00 94.38 148 ARG A C 1
ATOM 1187 O O . ARG A 1 148 ? 4.013 13.895 -2.876 1.00 94.38 148 ARG A O 1
ATOM 1194 N N . GLN A 1 149 ? 3.493 12.324 -1.365 1.00 91.25 149 GLN A N 1
ATOM 1195 C CA . GLN A 1 149 ? 4.712 12.516 -0.576 1.00 91.25 149 GLN A CA 1
ATOM 1196 C C . GLN A 1 149 ? 5.982 12.202 -1.381 1.00 91.25 149 GLN A C 1
ATOM 1198 O O . GLN A 1 149 ? 6.973 12.908 -1.219 1.00 91.25 149 GLN A O 1
ATOM 1203 N N . LEU A 1 150 ? 5.966 11.188 -2.260 1.00 94.81 150 LEU A N 1
ATOM 1204 C CA . LEU A 1 150 ? 7.076 10.921 -3.183 1.00 94.81 150 LEU A CA 1
ATOM 1205 C C . LEU A 1 150 ? 7.249 12.050 -4.205 1.00 94.81 150 LEU A C 1
ATOM 1207 O O . LEU A 1 150 ? 8.384 12.447 -4.465 1.00 94.81 150 LEU A O 1
ATOM 1211 N N . GLU A 1 151 ? 6.165 12.593 -4.764 1.00 94.25 151 GLU A N 1
ATOM 1212 C CA . GLU A 1 151 ? 6.243 13.707 -5.722 1.00 94.25 151 GLU A CA 1
ATOM 1213 C C . GLU A 1 151 ? 6.898 14.954 -5.115 1.00 94.25 151 GLU A C 1
ATOM 1215 O O . GLU A 1 151 ? 7.712 15.612 -5.766 1.00 94.25 151 GLU A O 1
ATOM 1220 N N . GLU A 1 152 ? 6.584 15.243 -3.853 1.00 93.50 152 GLU A N 1
ATOM 1221 C CA . GLU A 1 152 ? 7.104 16.387 -3.101 1.00 93.50 152 GLU A CA 1
ATOM 1222 C C . GLU A 1 152 ? 8.573 16.211 -2.661 1.00 93.50 152 GLU A C 1
ATOM 1224 O O . GLU A 1 152 ? 9.204 17.166 -2.203 1.00 93.50 152 GLU A O 1
ATOM 1229 N N . MET A 1 153 ? 9.166 15.018 -2.818 1.00 92.19 153 MET A N 1
ATOM 1230 C CA . MET A 1 153 ? 10.563 14.780 -2.446 1.00 92.19 153 MET A CA 1
ATOM 1231 C C . MET A 1 153 ? 11.555 15.445 -3.409 1.00 92.19 153 MET A C 1
ATOM 1233 O O . MET A 1 153 ? 11.653 15.094 -4.588 1.00 92.19 153 MET A O 1
ATOM 1237 N N . GLU A 1 154 ? 12.401 16.321 -2.859 1.00 89.69 154 GLU A N 1
ATOM 1238 C CA . GLU A 1 154 ? 13.473 16.997 -3.602 1.00 89.69 154 GLU A CA 1
ATOM 1239 C C . GLU A 1 154 ? 14.646 16.065 -3.955 1.00 89.69 154 GLU A C 1
ATOM 1241 O O . GLU A 1 154 ? 15.244 16.174 -5.029 1.00 89.69 154 GLU A O 1
ATOM 1246 N N . ASN A 1 155 ? 14.995 15.128 -3.064 1.00 91.50 155 ASN A N 1
ATOM 1247 C CA . ASN A 1 155 ? 16.112 14.211 -3.286 1.00 91.50 155 ASN A CA 1
ATOM 1248 C C . ASN A 1 155 ? 15.711 13.096 -4.263 1.00 91.50 155 ASN A C 1
ATOM 1250 O O . ASN A 1 155 ? 15.178 12.066 -3.857 1.00 91.50 155 ASN A O 1
ATOM 1254 N N . ALA A 1 156 ? 16.025 13.287 -5.546 1.00 90.12 156 ALA A N 1
ATOM 1255 C CA . ALA A 1 156 ? 15.671 12.352 -6.615 1.00 90.12 156 ALA A CA 1
ATOM 1256 C C . ALA A 1 156 ? 16.220 10.928 -6.412 1.00 90.12 156 ALA A C 1
ATOM 1258 O O . ALA A 1 156 ? 15.527 9.963 -6.722 1.00 90.12 156 ALA A O 1
ATOM 1259 N N . SER A 1 157 ? 17.439 10.781 -5.880 1.00 88.62 157 SER A N 1
ATOM 1260 C CA . SER A 1 157 ? 18.034 9.457 -5.651 1.00 88.62 157 SER A CA 1
ATOM 1261 C C . SER A 1 157 ? 17.308 8.705 -4.539 1.00 88.62 157 SER A C 1
ATOM 1263 O O . SER A 1 157 ? 17.021 7.520 -4.682 1.00 88.62 157 SER A O 1
ATOM 1265 N N . TYR A 1 158 ? 16.979 9.398 -3.447 1.00 90.38 158 TYR A N 1
ATOM 1266 C CA . TYR A 1 158 ? 16.236 8.796 -2.345 1.00 90.38 158 TYR A CA 1
ATOM 1267 C C . TYR A 1 158 ? 14.780 8.511 -2.723 1.00 90.38 158 TYR A C 1
ATOM 1269 O O . TYR A 1 158 ? 14.260 7.447 -2.399 1.00 90.38 158 TYR A O 1
ATOM 1277 N N . ARG A 1 159 ? 14.151 9.419 -3.480 1.00 94.06 159 ARG A N 1
ATOM 1278 C CA . ARG A 1 159 ? 12.813 9.223 -4.042 1.00 94.06 159 ARG A CA 1
ATOM 1279 C C . ARG A 1 159 ? 12.742 7.962 -4.897 1.00 94.06 159 ARG A C 1
ATOM 1281 O O . ARG A 1 159 ? 11.813 7.194 -4.707 1.00 94.06 159 ARG A O 1
ATOM 1288 N N . GLY A 1 160 ? 13.713 7.737 -5.788 1.00 91.94 160 GLY A N 1
ATOM 1289 C CA . GLY A 1 160 ? 13.771 6.524 -6.614 1.00 91.94 160 GLY A CA 1
ATOM 1290 C C . GLY A 1 160 ? 13.751 5.250 -5.767 1.00 91.94 160 GLY A C 1
ATOM 1291 O O . GLY A 1 160 ? 12.869 4.424 -5.939 1.00 91.94 160 GLY A O 1
ATOM 1292 N N . GLN A 1 161 ? 14.615 5.174 -4.751 1.00 90.75 161 GLN A N 1
ATOM 1293 C CA . GLN A 1 161 ? 14.678 4.008 -3.858 1.00 90.75 161 GLN A CA 1
ATOM 1294 C C . GLN A 1 161 ? 13.361 3.739 -3.118 1.00 90.75 161 GLN A C 1
ATOM 1296 O O . GLN A 1 161 ? 12.998 2.591 -2.893 1.00 90.75 161 GLN A O 1
ATOM 1301 N N . LEU A 1 162 ? 12.653 4.787 -2.686 1.00 93.25 162 LEU A N 1
ATOM 1302 C CA . LEU A 1 162 ? 11.354 4.633 -2.025 1.00 93.25 162 LEU A CA 1
ATOM 1303 C C . LEU A 1 162 ? 10.223 4.342 -3.012 1.00 93.25 162 LEU A C 1
ATOM 1305 O O . LEU A 1 162 ? 9.245 3.691 -2.647 1.00 93.25 162 LEU A O 1
ATOM 1309 N N . PHE A 1 163 ? 10.359 4.803 -4.252 1.00 96.06 163 PHE A N 1
ATOM 1310 C CA . PHE A 1 163 ? 9.418 4.505 -5.315 1.00 96.06 163 PHE A CA 1
ATOM 1311 C C . PHE A 1 163 ? 9.424 3.017 -5.672 1.00 96.06 163 PHE A C 1
ATOM 1313 O O . PHE A 1 163 ? 8.350 2.467 -5.881 1.00 96.06 163 PHE A O 1
ATOM 1320 N N . ASP A 1 164 ? 10.574 2.343 -5.614 1.00 95.19 164 ASP A N 1
ATOM 1321 C CA . ASP A 1 164 ? 10.658 0.889 -5.817 1.00 95.19 164 ASP A CA 1
ATOM 1322 C C . ASP A 1 164 ? 9.761 0.127 -4.836 1.00 95.19 164 ASP A C 1
ATOM 1324 O O . ASP A 1 164 ? 8.932 -0.691 -5.237 1.00 95.19 164 ASP A O 1
ATOM 1328 N N . HIS A 1 165 ? 9.840 0.490 -3.553 1.00 94.75 165 HIS A N 1
ATOM 1329 C CA . HIS A 1 165 ? 8.964 -0.053 -2.516 1.00 94.75 165 HIS A CA 1
ATOM 1330 C C . HIS A 1 165 ? 7.492 0.272 -2.770 1.00 94.75 165 HIS A C 1
ATOM 1332 O O . HIS A 1 165 ? 6.631 -0.593 -2.628 1.00 94.75 165 HIS A O 1
ATOM 1338 N N . PHE A 1 166 ? 7.191 1.510 -3.163 1.00 96.56 166 PHE A N 1
ATOM 1339 C CA . PHE A 1 166 ? 5.826 1.934 -3.457 1.00 96.56 166 PHE A CA 1
ATOM 1340 C C . PHE A 1 166 ? 5.203 1.151 -4.622 1.00 96.56 166 PHE A C 1
ATOM 1342 O O . PHE A 1 166 ? 4.061 0.706 -4.520 1.00 96.56 166 PHE A O 1
ATOM 1349 N N . ILE A 1 167 ? 5.960 0.925 -5.699 1.00 97.31 167 ILE A N 1
ATOM 1350 C CA . ILE A 1 167 ? 5.529 0.078 -6.813 1.00 97.31 167 ILE A CA 1
ATOM 1351 C C . ILE A 1 167 ? 5.307 -1.359 -6.335 1.00 97.31 167 ILE A C 1
ATOM 1353 O O . ILE A 1 167 ? 4.274 -1.943 -6.654 1.00 97.31 167 ILE A O 1
ATOM 1357 N N . GLY A 1 168 ? 6.197 -1.902 -5.498 1.00 95.25 168 GLY A N 1
ATOM 1358 C CA . GLY A 1 168 ? 5.985 -3.199 -4.850 1.00 95.25 168 GLY A CA 1
ATOM 1359 C C . GLY A 1 168 ? 4.635 -3.288 -4.127 1.00 95.25 168 GLY A C 1
ATOM 1360 O O . GLY A 1 168 ? 3.887 -4.240 -4.353 1.00 95.25 168 GLY A O 1
ATOM 1361 N N . ILE A 1 169 ? 4.271 -2.258 -3.349 1.00 94.62 169 ILE A N 1
ATOM 1362 C CA . ILE A 1 169 ? 2.974 -2.188 -2.654 1.00 94.62 169 ILE A CA 1
ATOM 1363 C C . ILE A 1 169 ? 1.807 -2.271 -3.646 1.00 94.62 169 ILE A C 1
ATOM 1365 O O . ILE A 1 169 ? 0.867 -3.019 -3.396 1.00 94.62 169 ILE A O 1
ATOM 1369 N N . LEU A 1 170 ? 1.851 -1.553 -4.774 1.00 96.88 170 LEU A N 1
ATOM 1370 C CA . LEU A 1 170 ? 0.768 -1.573 -5.772 1.00 96.88 170 LEU A CA 1
ATOM 1371 C C . LEU A 1 170 ? 0.538 -2.965 -6.381 1.00 96.88 170 LEU A C 1
ATOM 1373 O O . LEU A 1 170 ? -0.604 -3.315 -6.688 1.00 96.88 170 LEU A O 1
ATOM 1377 N N . PHE A 1 171 ? 1.598 -3.758 -6.557 1.00 95.75 171 PHE A N 1
ATOM 1378 C CA . PHE A 1 171 ? 1.497 -5.114 -7.102 1.00 95.75 171 PHE A CA 1
ATOM 1379 C C . PHE A 1 171 ? 0.944 -6.119 -6.086 1.00 95.75 171 PHE A C 1
ATOM 1381 O O . PHE A 1 171 ? 0.091 -6.923 -6.454 1.00 95.75 171 PHE A O 1
ATOM 1388 N N . ILE A 1 172 ? 1.364 -6.060 -4.816 1.00 93.69 172 ILE A N 1
ATOM 1389 C CA . ILE A 1 172 ? 0.886 -7.005 -3.783 1.00 93.69 172 ILE A CA 1
ATOM 1390 C C . ILE A 1 172 ? -0.581 -6.789 -3.388 1.00 93.69 172 ILE A C 1
ATOM 1392 O O . ILE A 1 172 ? -1.151 -7.626 -2.701 1.00 93.69 172 ILE A O 1
ATOM 1396 N N . GLN A 1 173 ? -1.221 -5.701 -3.835 1.00 93.62 173 GLN A N 1
ATOM 1397 C CA . GLN A 1 173 ? -2.672 -5.526 -3.667 1.00 93.62 173 GLN A CA 1
ATOM 1398 C C . GLN A 1 173 ? -3.495 -6.475 -4.555 1.00 93.62 173 GLN A C 1
ATOM 1400 O O . GLN A 1 173 ? -4.719 -6.505 -4.462 1.00 93.62 173 GLN A O 1
ATOM 1405 N N . ILE A 1 174 ? -2.849 -7.232 -5.445 1.00 94.12 174 ILE A N 1
ATOM 1406 C CA . ILE A 1 174 ? -3.483 -8.311 -6.200 1.00 94.12 174 ILE A CA 1
ATOM 1407 C C . ILE A 1 174 ? -3.359 -9.598 -5.381 1.00 94.12 174 ILE A C 1
ATOM 1409 O O . ILE A 1 174 ? -2.265 -9.965 -4.955 1.00 94.12 174 ILE A O 1
ATOM 1413 N N . GLU A 1 175 ? -4.473 -10.304 -5.185 1.00 91.38 175 GLU A N 1
ATOM 1414 C CA . GLU A 1 175 ? -4.501 -11.569 -4.442 1.00 91.38 175 GLU A CA 1
ATOM 1415 C C . GLU A 1 175 ? -3.424 -12.548 -4.950 1.00 91.38 175 GLU A C 1
ATOM 1417 O O . GLU A 1 175 ? -3.229 -12.690 -6.157 1.00 91.38 175 GLU A O 1
ATOM 1422 N N . GLY A 1 176 ? -2.703 -13.205 -4.036 1.00 89.69 176 GLY A N 1
ATOM 1423 C CA . GLY A 1 176 ? -1.681 -14.208 -4.373 1.00 89.69 176 GLY A CA 1
ATOM 1424 C C . GLY A 1 176 ? -0.401 -13.662 -5.023 1.00 89.69 176 GLY A C 1
ATOM 1425 O O . GLY A 1 176 ? 0.460 -14.442 -5.434 1.00 89.69 176 GLY A O 1
ATOM 1426 N N . VAL A 1 177 ? -0.258 -12.337 -5.135 1.00 93.56 177 VAL A N 1
ATOM 1427 C CA . VAL A 1 177 ? 0.961 -11.689 -5.627 1.00 93.56 177 VAL A CA 1
ATOM 1428 C C . VAL A 1 177 ? 1.878 -11.329 -4.465 1.00 93.56 177 VAL A C 1
ATOM 1430 O O . VAL A 1 177 ? 1.461 -10.725 -3.479 1.00 93.56 177 VAL A O 1
ATOM 1433 N N . HIS A 1 178 ? 3.164 -11.635 -4.620 1.00 91.75 178 HIS A N 1
ATOM 1434 C CA . HIS A 1 178 ? 4.209 -11.208 -3.693 1.00 91.75 178 HIS A CA 1
ATOM 1435 C C . HIS A 1 178 ? 5.245 -10.367 -4.431 1.00 91.75 178 HIS A C 1
ATOM 1437 O O . HIS A 1 178 ? 5.645 -10.719 -5.538 1.00 91.75 178 HIS A O 1
ATOM 1443 N N . ALA A 1 179 ? 5.727 -9.290 -3.817 1.00 91.38 179 ALA A N 1
ATOM 1444 C CA . ALA A 1 179 ? 6.766 -8.445 -4.387 1.00 91.38 179 ALA A CA 1
ATOM 1445 C C . ALA A 1 179 ? 7.989 -8.404 -3.469 1.00 91.38 179 ALA A C 1
ATOM 1447 O O . ALA A 1 179 ? 7.875 -8.381 -2.247 1.00 91.38 179 ALA A O 1
ATOM 1448 N N . ILE A 1 180 ? 9.168 -8.392 -4.080 1.00 89.50 180 ILE A N 1
ATOM 1449 C CA . ILE A 1 180 ? 10.447 -8.162 -3.420 1.00 89.50 180 ILE A CA 1
ATOM 1450 C C . ILE A 1 180 ? 11.039 -6.927 -4.079 1.00 89.50 180 ILE A C 1
ATOM 1452 O O . ILE A 1 180 ? 11.456 -6.968 -5.238 1.00 89.50 180 ILE A O 1
ATOM 1456 N N . SER A 1 181 ? 11.051 -5.826 -3.337 1.00 88.50 181 SER A N 1
ATOM 1457 C CA . SER A 1 181 ? 11.709 -4.602 -3.786 1.00 88.50 181 SER A CA 1
ATOM 1458 C C . SER A 1 181 ? 13.220 -4.752 -3.632 1.00 88.50 181 SER A C 1
ATOM 1460 O O . SER A 1 181 ? 13.686 -5.411 -2.701 1.00 88.50 181 SER A O 1
ATOM 1462 N N . ARG A 1 182 ? 13.988 -4.113 -4.512 1.00 84.38 182 ARG A N 1
ATOM 1463 C CA . ARG A 1 182 ? 15.451 -4.064 -4.463 1.00 84.38 182 ARG A CA 1
ATOM 1464 C C . ARG A 1 182 ? 16.099 -5.451 -4.517 1.00 84.38 182 ARG A C 1
ATOM 1466 O O . ARG A 1 182 ? 16.943 -5.806 -3.693 1.00 84.38 182 ARG A O 1
ATOM 1473 N N . TYR A 1 183 ? 15.670 -6.268 -5.479 1.00 79.94 183 TYR A N 1
ATOM 1474 C CA . TYR A 1 183 ? 16.067 -7.667 -5.613 1.00 79.94 183 TYR A CA 1
ATOM 1475 C C . TYR A 1 183 ? 17.566 -7.805 -5.963 1.00 79.94 183 TYR A C 1
ATOM 1477 O O . TYR A 1 183 ? 17.991 -7.416 -7.057 1.00 79.94 183 TYR A O 1
ATOM 1485 N N . PRO A 1 184 ? 18.392 -8.398 -5.075 1.00 72.31 184 PRO A N 1
ATOM 1486 C CA . PRO A 1 184 ? 19.851 -8.312 -5.177 1.00 72.31 184 PRO A CA 1
ATOM 1487 C C . PRO A 1 184 ? 20.502 -9.441 -5.993 1.00 72.31 184 PRO A C 1
ATOM 1489 O O . PRO A 1 184 ? 21.726 -9.474 -6.116 1.00 72.31 184 PRO A O 1
ATOM 1492 N N . HIS A 1 185 ? 19.734 -10.410 -6.506 1.00 66.44 185 HIS A N 1
ATOM 1493 C CA . HIS A 1 185 ? 20.294 -11.647 -7.074 1.00 66.44 185 HIS A CA 1
ATOM 1494 C C . HIS A 1 185 ? 20.518 -11.637 -8.594 1.00 66.44 185 HIS A C 1
ATOM 1496 O O . HIS A 1 185 ? 20.890 -12.672 -9.149 1.00 66.44 185 HIS A O 1
ATOM 1502 N N . ALA A 1 186 ? 20.359 -10.503 -9.275 1.00 60.22 186 ALA A N 1
ATOM 1503 C CA . ALA A 1 186 ? 20.776 -10.389 -10.670 1.00 60.22 186 ALA A CA 1
ATOM 1504 C C . ALA A 1 186 ? 22.290 -10.108 -10.759 1.00 60.22 186 ALA A C 1
ATOM 1506 O O . ALA A 1 186 ? 22.828 -9.212 -10.105 1.00 60.22 186 ALA A O 1
ATOM 1507 N N . LYS A 1 187 ? 23.023 -10.879 -11.578 1.00 61.81 187 LYS A N 1
ATOM 1508 C CA . LYS A 1 187 ? 24.487 -10.716 -11.709 1.00 61.81 187 LYS A CA 1
ATOM 1509 C C . LYS A 1 187 ? 24.871 -9.381 -12.340 1.00 61.81 187 LYS A C 1
ATOM 1511 O O . LYS A 1 187 ? 26.001 -8.930 -12.160 1.00 61.81 187 LYS A O 1
ATOM 1516 N N . ARG A 1 188 ? 23.956 -8.770 -13.098 1.00 66.19 188 ARG A N 1
ATOM 1517 C CA . ARG A 1 188 ? 24.139 -7.481 -13.784 1.00 66.19 188 ARG A CA 1
ATOM 1518 C C . ARG A 1 188 ? 23.621 -6.271 -13.002 1.00 66.19 188 ARG A C 1
ATOM 1520 O O . ARG A 1 188 ? 23.524 -5.188 -13.570 1.00 66.19 188 ARG A O 1
ATOM 1527 N N . GLY A 1 189 ? 23.354 -6.431 -11.710 1.00 69.81 189 GLY A N 1
ATOM 1528 C CA . GLY A 1 189 ? 22.916 -5.351 -10.832 1.00 69.81 189 GLY A CA 1
ATOM 1529 C C . GLY A 1 189 ? 21.587 -5.664 -10.166 1.00 69.81 189 GLY A C 1
ATOM 1530 O O . GLY A 1 189 ? 21.001 -6.717 -10.380 1.00 69.81 189 GLY A O 1
ATOM 1531 N N . GLU A 1 190 ? 21.137 -4.740 -9.335 1.00 83.50 190 GLU A N 1
ATOM 1532 C CA . GLU A 1 190 ? 19.859 -4.830 -8.636 1.00 83.50 190 GLU A CA 1
ATOM 1533 C C . GLU A 1 190 ? 18.690 -4.720 -9.630 1.00 83.50 190 GLU A C 1
ATOM 1535 O O . GLU A 1 190 ? 18.794 -3.990 -10.621 1.00 83.50 190 GLU A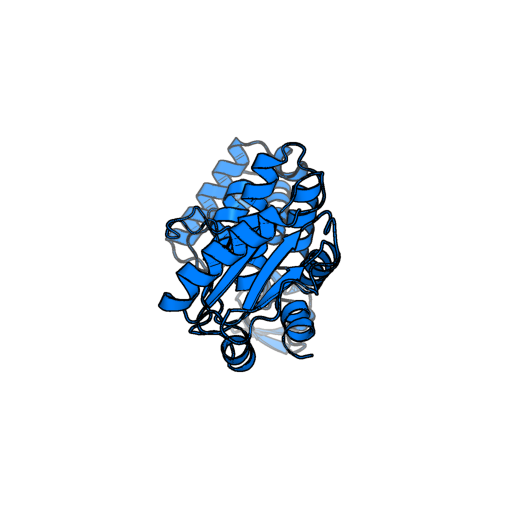 O 1
ATOM 1540 N N . ILE A 1 191 ? 17.607 -5.461 -9.390 1.00 88.00 191 ILE A N 1
ATOM 1541 C CA . ILE A 1 191 ? 16.316 -5.237 -10.054 1.00 88.00 191 ILE A CA 1
ATOM 1542 C C . ILE A 1 191 ? 15.402 -4.541 -9.055 1.00 88.00 191 ILE A C 1
ATOM 1544 O O . ILE A 1 191 ? 15.277 -5.007 -7.922 1.00 88.00 191 ILE A O 1
ATOM 1548 N N . ASP A 1 192 ? 14.755 -3.463 -9.481 1.00 93.69 192 ASP A N 1
ATOM 1549 C CA . ASP A 1 192 ? 14.007 -2.597 -8.571 1.00 93.69 192 ASP A CA 1
ATOM 1550 C C . ASP A 1 192 ? 12.828 -3.322 -7.916 1.00 93.69 192 ASP A C 1
ATOM 1552 O O . ASP A 1 192 ? 12.643 -3.209 -6.706 1.00 93.69 192 ASP A O 1
ATOM 1556 N N . VAL A 1 193 ? 12.065 -4.127 -8.666 1.00 94.81 193 VAL A N 1
ATOM 1557 C CA . VAL A 1 193 ? 11.037 -5.011 -8.096 1.00 94.81 193 VAL A CA 1
ATOM 1558 C C . VAL A 1 193 ? 10.991 -6.354 -8.827 1.00 94.81 193 VAL A C 1
ATOM 1560 O O . VAL A 1 193 ? 10.818 -6.421 -10.044 1.00 94.81 193 VAL A O 1
ATOM 1563 N N . LEU A 1 194 ? 11.089 -7.446 -8.069 1.00 94.06 194 LEU A N 1
ATOM 1564 C CA . LEU A 1 194 ? 10.717 -8.790 -8.513 1.00 94.06 194 LEU A CA 1
ATOM 1565 C C . LEU A 1 194 ? 9.315 -9.103 -7.993 1.00 94.06 194 LEU A C 1
ATOM 1567 O O . LEU A 1 194 ? 9.082 -9.053 -6.788 1.00 94.06 194 LEU A O 1
ATOM 1571 N N . VAL A 1 195 ? 8.404 -9.495 -8.876 1.00 95.06 195 VAL A N 1
ATOM 1572 C CA . VAL A 1 195 ? 7.040 -9.880 -8.507 1.00 95.06 195 VAL A CA 1
ATOM 1573 C C . VAL A 1 195 ? 6.866 -11.374 -8.750 1.00 95.06 195 VAL A C 1
ATOM 1575 O O . VAL A 1 195 ? 6.957 -11.841 -9.883 1.00 95.06 195 VAL A O 1
ATOM 1578 N N . ASN A 1 196 ? 6.626 -12.130 -7.685 1.00 93.69 196 ASN A N 1
ATOM 1579 C CA . ASN A 1 196 ? 6.335 -13.555 -7.724 1.00 93.69 196 ASN A CA 1
ATOM 1580 C C . ASN A 1 196 ? 4.829 -13.778 -7.908 1.00 93.69 196 ASN A C 1
ATOM 1582 O O . ASN A 1 196 ? 4.009 -13.208 -7.187 1.00 93.69 196 ASN A O 1
ATOM 1586 N N . LEU A 1 197 ? 4.492 -14.623 -8.880 1.00 94.56 197 LEU A N 1
ATOM 1587 C CA . LEU A 1 197 ? 3.133 -14.874 -9.345 1.00 94.56 197 LEU A CA 1
ATOM 1588 C C . LEU A 1 197 ? 2.718 -16.341 -9.182 1.00 94.56 197 LEU A C 1
ATOM 1590 O O . LEU A 1 197 ? 1.711 -16.757 -9.746 1.00 94.56 197 LEU A O 1
ATOM 1594 N N . ALA A 1 198 ? 3.483 -17.144 -8.437 1.00 90.56 198 ALA A N 1
ATOM 1595 C CA . ALA A 1 198 ? 3.215 -18.573 -8.274 1.00 90.56 198 ALA A CA 1
ATOM 1596 C C . ALA A 1 198 ? 1.834 -18.881 -7.663 1.00 90.56 198 ALA A C 1
ATOM 1598 O O . ALA A 1 198 ? 1.261 -19.925 -7.969 1.00 90.56 198 ALA A O 1
ATOM 1599 N N . GLU A 1 199 ? 1.313 -17.982 -6.825 1.00 92.81 199 GLU A N 1
ATOM 1600 C CA . GLU A 1 199 ? -0.003 -18.096 -6.178 1.00 92.81 199 GLU A CA 1
ATOM 1601 C C . GLU A 1 199 ? -1.027 -17.101 -6.749 1.00 92.81 199 GLU A C 1
ATOM 1603 O O . GLU A 1 199 ? -2.162 -17.032 -6.280 1.00 92.81 199 GLU A O 1
ATOM 1608 N N . ALA A 1 200 ? -0.647 -16.344 -7.783 1.00 94.94 200 ALA A N 1
ATOM 1609 C CA . ALA A 1 200 ? -1.493 -15.323 -8.380 1.00 94.94 200 ALA A CA 1
ATOM 1610 C C . ALA A 1 200 ? -2.645 -15.937 -9.203 1.00 94.94 200 ALA A C 1
ATOM 1612 O O . ALA A 1 200 ? -2.556 -17.081 -9.661 1.00 94.94 200 ALA A O 1
ATOM 1613 N N . PRO A 1 201 ? -3.715 -15.167 -9.478 1.00 95.12 201 PRO A N 1
ATOM 1614 C CA . PRO A 1 201 ? -4.811 -15.599 -10.326 1.00 95.12 201 PRO A CA 1
ATOM 1615 C C . PRO A 1 201 ? -4.353 -16.150 -11.680 1.00 95.12 201 PRO A C 1
ATOM 1617 O O . PRO A 1 201 ? -3.479 -15.585 -12.339 1.00 95.12 201 PRO A O 1
ATOM 1620 N N . ASP A 1 202 ? -5.047 -17.191 -12.147 1.00 94.00 202 ASP A N 1
ATOM 1621 C CA . ASP A 1 202 ? -4.777 -17.913 -13.400 1.00 94.00 202 ASP A CA 1
ATOM 1622 C C . ASP A 1 202 ? -4.519 -16.994 -14.602 1.00 94.00 202 ASP A C 1
ATOM 1624 O O . ASP A 1 202 ? -3.642 -17.258 -15.426 1.00 94.00 202 ASP A O 1
ATOM 1628 N N . TRP A 1 203 ? -5.302 -15.920 -14.723 1.00 94.06 203 TRP A N 1
ATOM 1629 C CA . TRP A 1 203 ? -5.178 -14.975 -15.830 1.00 94.06 203 TRP A CA 1
ATOM 1630 C C . TRP A 1 203 ? -3.835 -14.236 -15.796 1.00 94.06 203 TRP A C 1
ATOM 1632 O O . TRP A 1 203 ? -3.237 -14.041 -16.847 1.00 94.06 203 TRP A O 1
ATOM 1642 N N . LEU A 1 204 ? -3.350 -13.866 -14.608 1.00 94.62 204 LEU A N 1
ATOM 1643 C CA . LEU A 1 204 ? -2.122 -13.098 -14.427 1.00 94.62 204 LEU A CA 1
ATOM 1644 C C . LEU A 1 204 ? -0.903 -13.999 -14.622 1.00 94.62 204 LEU A C 1
ATOM 1646 O O . LEU A 1 204 ? -0.004 -13.663 -15.391 1.00 94.62 204 LEU A O 1
ATOM 1650 N N . PHE A 1 205 ? -0.927 -15.188 -14.014 1.00 92.56 205 PHE A N 1
ATOM 1651 C CA . PHE A 1 205 ? 0.116 -16.201 -14.177 1.00 92.56 205 PHE A CA 1
ATOM 1652 C C . PHE A 1 205 ? 0.289 -16.620 -15.644 1.00 92.56 205 PHE A C 1
ATOM 1654 O O . PHE A 1 205 ? 1.404 -16.728 -16.155 1.00 92.56 205 PHE A O 1
ATOM 1661 N N . ARG A 1 206 ? -0.814 -16.841 -16.373 1.00 90.31 206 ARG A N 1
ATOM 1662 C CA . ARG A 1 206 ? -0.739 -17.229 -17.791 1.00 90.31 206 ARG A CA 1
ATOM 1663 C C . ARG A 1 206 ? -0.111 -16.145 -18.652 1.00 90.31 206 ARG A C 1
ATOM 1665 O O . ARG A 1 206 ? 0.625 -16.505 -19.575 1.00 90.31 206 ARG A O 1
ATOM 1672 N N . THR A 1 207 ? -0.379 -14.878 -18.353 1.00 90.69 207 THR A N 1
ATOM 1673 C CA . THR A 1 207 ? 0.159 -13.756 -19.119 1.00 90.69 207 THR A CA 1
ATOM 1674 C C . THR A 1 207 ? 1.613 -13.467 -18.772 1.00 90.69 207 THR A C 1
ATOM 1676 O O . THR A 1 207 ? 2.436 -13.380 -19.678 1.00 90.69 207 THR A O 1
ATOM 1679 N N . LEU A 1 208 ? 1.944 -13.348 -17.487 1.00 92.25 208 LEU A N 1
ATOM 1680 C CA . LEU A 1 208 ? 3.248 -12.846 -17.051 1.00 92.25 208 LEU A CA 1
ATOM 1681 C C . LEU A 1 208 ? 4.260 -13.955 -16.733 1.00 92.25 208 LEU A C 1
ATOM 1683 O O . LEU A 1 208 ? 5.459 -13.705 -16.794 1.00 92.25 208 LEU A O 1
ATOM 1687 N N . GLY A 1 209 ? 3.803 -15.182 -16.466 1.00 91.19 209 GLY A N 1
ATOM 1688 C CA . GLY A 1 209 ? 4.652 -16.314 -16.089 1.00 91.19 209 GLY A CA 1
ATOM 1689 C C . GLY A 1 209 ? 4.732 -16.543 -14.576 1.00 91.19 209 GLY A C 1
ATOM 1690 O O . GLY A 1 209 ? 3.839 -16.126 -13.840 1.00 91.19 209 GLY A O 1
ATOM 1691 N N . HIS A 1 210 ? 5.781 -17.233 -14.101 1.00 92.75 210 HIS A N 1
ATOM 1692 C CA . HIS A 1 210 ? 5.946 -17.482 -12.654 1.00 92.75 210 HIS A CA 1
ATOM 1693 C C . HIS A 1 210 ? 6.439 -16.243 -11.898 1.00 92.75 210 HIS A C 1
ATOM 1695 O O . HIS A 1 210 ? 6.215 -16.131 -10.692 1.00 92.75 210 HIS A O 1
ATOM 1701 N N . ALA A 1 211 ? 7.094 -15.316 -12.592 1.00 94.50 211 ALA A N 1
ATOM 1702 C CA . ALA A 1 211 ? 7.440 -14.007 -12.069 1.00 94.50 211 ALA A CA 1
ATOM 1703 C C . ALA A 1 211 ? 7.392 -12.949 -13.175 1.00 94.50 211 ALA A C 1
ATOM 1705 O O . ALA A 1 211 ? 7.479 -13.270 -14.358 1.00 94.50 211 ALA A O 1
ATOM 1706 N N . THR A 1 212 ? 7.322 -11.685 -12.769 1.00 95.00 212 THR A N 1
ATOM 1707 C CA . THR A 1 212 ? 7.598 -10.525 -13.623 1.00 95.00 212 THR A CA 1
ATOM 1708 C C . THR A 1 212 ? 8.607 -9.613 -12.938 1.00 95.00 212 THR A C 1
ATOM 1710 O O . THR A 1 212 ? 8.786 -9.662 -11.718 1.00 95.00 212 THR A O 1
ATOM 1713 N N . LEU A 1 213 ? 9.271 -8.779 -13.728 1.00 95.12 213 LEU A N 1
ATOM 1714 C CA . LEU A 1 213 ? 10.225 -7.785 -13.250 1.00 95.12 213 LEU A CA 1
ATOM 1715 C C . LEU A 1 213 ? 9.704 -6.389 -13.521 1.00 95.12 213 LEU A C 1
ATOM 1717 O O . LEU A 1 213 ? 9.032 -6.170 -14.529 1.00 95.12 213 LEU A O 1
ATOM 1721 N N . VAL A 1 214 ? 10.048 -5.461 -12.639 1.00 95.81 214 VAL A N 1
ATOM 1722 C CA . VAL A 1 214 ? 9.776 -4.041 -12.818 1.00 95.81 214 VAL A CA 1
ATOM 1723 C C . VAL A 1 214 ? 11.065 -3.264 -12.583 1.00 95.81 214 VAL A C 1
ATOM 1725 O O . VAL A 1 214 ? 11.708 -3.441 -11.549 1.00 95.81 214 VAL A O 1
ATOM 1728 N N . GLU A 1 215 ? 11.433 -2.424 -13.545 1.00 95.50 215 GLU A N 1
ATOM 1729 C CA . GLU A 1 215 ? 12.467 -1.396 -13.392 1.00 95.50 215 GLU A CA 1
ATOM 1730 C C . GLU A 1 215 ? 11.783 -0.030 -13.355 1.00 95.50 215 GLU A C 1
ATOM 1732 O O . GLU A 1 215 ? 10.910 0.255 -14.179 1.00 95.50 215 GLU A O 1
ATOM 1737 N N . ASN A 1 216 ? 12.172 0.820 -12.411 1.00 95.88 216 ASN A N 1
ATOM 1738 C CA . ASN A 1 216 ? 11.545 2.103 -12.162 1.00 95.88 216 ASN A CA 1
ATOM 1739 C C . ASN A 1 216 ? 12.513 3.252 -12.406 1.00 95.88 216 ASN A C 1
ATOM 1741 O O . ASN A 1 216 ? 13.657 3.282 -11.954 1.00 95.88 216 ASN A O 1
ATOM 1745 N N . LYS A 1 217 ? 12.014 4.297 -13.060 1.00 93.31 217 LYS A N 1
ATOM 1746 C CA . LYS A 1 217 ? 12.812 5.465 -13.403 1.00 93.31 217 LYS A CA 1
ATOM 1747 C C . LYS A 1 217 ? 12.080 6.757 -13.074 1.00 93.31 217 LYS A C 1
ATOM 1749 O O . LYS A 1 217 ? 11.220 7.229 -13.817 1.00 93.31 217 LYS A O 1
ATOM 1754 N N . TRP A 1 218 ? 12.487 7.388 -11.968 1.00 93.94 218 TRP A N 1
ATOM 1755 C CA . TRP A 1 218 ? 11.968 8.692 -11.528 1.00 93.94 218 TRP A CA 1
ATOM 1756 C C . TRP A 1 218 ? 13.037 9.794 -11.478 1.00 93.94 218 TRP A C 1
ATOM 1758 O O . TRP A 1 218 ? 13.253 10.473 -10.466 1.00 93.94 218 TRP A O 1
ATOM 1768 N N . GLN A 1 219 ? 13.686 10.015 -12.616 1.00 87.62 219 GLN A N 1
ATOM 1769 C CA . GLN A 1 219 ? 14.682 11.072 -12.819 1.00 87.62 219 GLN A CA 1
ATOM 1770 C C . GLN A 1 219 ? 14.124 12.210 -13.679 1.00 87.62 219 GLN A C 1
ATOM 1772 O O . GLN A 1 219 ? 13.113 12.025 -14.337 1.00 87.62 219 GLN A O 1
ATOM 1777 N N . LYS A 1 220 ? 14.801 13.364 -13.733 1.00 86.56 220 LYS A N 1
ATOM 1778 C CA . LYS A 1 220 ? 14.343 14.550 -14.483 1.00 86.56 220 LYS A CA 1
ATOM 1779 C C . LYS A 1 220 ? 14.212 14.329 -15.997 1.00 86.56 220 LYS A C 1
ATOM 1781 O O . LYS A 1 220 ? 13.263 14.824 -16.591 1.00 86.56 220 LYS A O 1
ATOM 1786 N N . GLU A 1 221 ? 15.161 13.623 -16.600 1.00 89.62 221 GLU A N 1
ATOM 1787 C CA . GLU A 1 221 ? 15.184 13.389 -18.046 1.00 89.62 221 GLU A CA 1
ATOM 1788 C C . GLU A 1 221 ? 14.412 12.110 -18.414 1.00 89.62 221 GLU A C 1
ATOM 1790 O O . GLU A 1 221 ? 14.487 11.133 -17.662 1.00 89.62 221 GLU A O 1
ATOM 1795 N N . PRO A 1 222 ? 13.723 12.062 -19.567 1.00 90.56 222 PRO A N 1
ATOM 1796 C CA . PRO A 1 222 ? 13.070 10.841 -20.037 1.00 90.56 222 PRO A CA 1
ATOM 1797 C C . PRO A 1 222 ? 14.064 9.680 -20.185 1.00 90.56 222 PRO A C 1
ATOM 1799 O O . PRO A 1 222 ? 15.258 9.904 -20.410 1.00 90.56 222 PRO A O 1
ATOM 1802 N N . ALA A 1 223 ? 13.574 8.445 -20.073 1.00 89.12 223 ALA A N 1
ATOM 1803 C CA . ALA A 1 223 ? 14.403 7.248 -20.194 1.00 89.12 223 ALA A CA 1
ATOM 1804 C C . ALA A 1 223 ? 14.956 7.084 -21.622 1.00 89.12 223 ALA A C 1
ATOM 1806 O O . ALA A 1 223 ? 14.268 7.379 -22.612 1.00 89.12 223 ALA A O 1
ATOM 1807 N N . GLU A 1 224 ? 16.204 6.626 -21.707 1.00 89.50 224 GLU A N 1
ATOM 1808 C CA . GLU A 1 224 ? 16.980 6.439 -22.936 1.00 89.50 224 GLU A CA 1
ATOM 1809 C C . GLU A 1 224 ? 17.084 4.957 -23.314 1.00 89.50 224 GLU A C 1
ATOM 1811 O O . GLU A 1 224 ? 16.933 4.080 -22.468 1.00 89.50 224 GLU A O 1
ATOM 1816 N N . LEU A 1 225 ? 17.402 4.667 -24.579 1.00 83.62 225 LEU A N 1
ATOM 1817 C CA . LEU A 1 225 ? 17.482 3.293 -25.085 1.00 83.62 225 LEU A CA 1
ATOM 1818 C C . LEU A 1 225 ? 18.491 2.428 -24.331 1.00 83.62 225 LEU A C 1
ATOM 1820 O O . LEU A 1 225 ? 18.215 1.269 -24.051 1.00 83.62 225 LEU A O 1
ATOM 1824 N N . SER A 1 226 ? 19.601 3.012 -23.884 1.00 86.44 226 SER A N 1
ATOM 1825 C CA . SER A 1 226 ? 20.575 2.297 -23.060 1.00 86.44 226 SER A CA 1
ATOM 1826 C C . SER A 1 226 ? 20.015 1.821 -21.715 1.00 86.44 226 SER A C 1
ATOM 1828 O O . SER A 1 226 ? 20.536 0.864 -21.145 1.00 86.44 226 SER A O 1
ATOM 1830 N N . ASP A 1 227 ? 18.982 2.485 -21.185 1.00 87.88 227 ASP A N 1
ATOM 1831 C CA . ASP A 1 227 ? 18.309 2.040 -19.962 1.00 87.88 227 ASP A CA 1
ATOM 1832 C C . ASP A 1 227 ? 17.502 0.766 -20.217 1.00 87.88 227 ASP A C 1
ATOM 1834 O O . ASP A 1 227 ? 17.538 -0.164 -19.412 1.00 87.88 227 ASP A O 1
ATOM 1838 N N . PHE A 1 228 ? 16.835 0.708 -21.371 1.00 85.56 228 PHE A N 1
ATOM 1839 C CA . PHE A 1 228 ? 16.102 -0.469 -21.819 1.00 85.56 228 PHE A CA 1
ATOM 1840 C C . PHE A 1 228 ? 17.036 -1.638 -22.103 1.00 85.56 228 PHE A C 1
ATOM 1842 O O . PHE A 1 228 ? 16.806 -2.712 -21.563 1.00 85.56 228 PHE A O 1
ATOM 1849 N N . ASP A 1 229 ? 18.125 -1.428 -22.846 1.00 86.25 229 ASP A N 1
ATOM 1850 C CA . ASP A 1 229 ? 19.108 -2.482 -23.149 1.00 86.25 229 ASP A CA 1
ATOM 1851 C C . ASP A 1 229 ? 19.703 -3.094 -21.861 1.00 86.25 229 ASP A C 1
ATOM 1853 O O . ASP A 1 229 ? 19.957 -4.303 -21.747 1.00 86.25 229 ASP A O 1
ATOM 1857 N N . SER A 1 230 ? 19.929 -2.239 -20.856 1.00 88.00 230 SER A N 1
ATOM 1858 C CA . SER A 1 230 ? 20.383 -2.650 -19.527 1.00 88.00 230 SER A CA 1
ATOM 1859 C C . SER A 1 230 ? 19.330 -3.503 -18.820 1.00 88.00 230 SER A C 1
ATOM 1861 O O . SER A 1 230 ? 19.663 -4.563 -18.284 1.00 88.00 230 SER A O 1
ATOM 1863 N N . PHE A 1 231 ? 18.061 -3.087 -18.848 1.00 90.69 231 PHE A N 1
ATOM 1864 C CA . PHE A 1 231 ? 16.971 -3.840 -18.234 1.00 90.69 231 PHE A CA 1
ATOM 1865 C C . PHE A 1 231 ? 16.689 -5.163 -18.955 1.00 90.69 231 PHE A C 1
ATOM 1867 O O . PHE A 1 231 ? 16.614 -6.204 -18.305 1.00 90.69 231 PHE A O 1
ATOM 1874 N N . GLU A 1 232 ? 16.643 -5.169 -20.285 1.00 89.44 232 GLU A N 1
ATOM 1875 C CA . GLU A 1 232 ? 16.472 -6.366 -21.114 1.00 89.44 232 GLU A CA 1
ATOM 1876 C C . GLU A 1 232 ? 17.528 -7.427 -20.791 1.00 89.44 232 GLU A C 1
ATOM 1878 O O . GLU A 1 232 ? 17.227 -8.611 -20.617 1.00 89.44 232 GLU A O 1
ATOM 1883 N N . SER A 1 233 ? 18.775 -6.995 -20.597 1.00 87.56 233 SER A N 1
ATOM 1884 C CA . SER A 1 233 ? 19.848 -7.878 -20.150 1.00 87.56 233 SER A CA 1
ATOM 1885 C C . SER A 1 233 ? 19.564 -8.547 -18.797 1.00 87.56 233 SER A C 1
ATOM 1887 O O . SER A 1 233 ? 19.949 -9.703 -18.615 1.00 87.56 233 SER A O 1
ATOM 1889 N N . LYS A 1 234 ? 18.925 -7.846 -17.846 1.00 89.06 234 LYS A N 1
ATOM 1890 C CA . LYS A 1 234 ? 18.526 -8.411 -16.542 1.00 89.06 234 LYS A CA 1
ATOM 1891 C C . LYS A 1 234 ? 17.343 -9.369 -16.703 1.00 89.06 234 LYS A C 1
ATOM 1893 O O . LYS A 1 234 ? 17.354 -10.455 -16.126 1.00 89.06 234 LYS A O 1
ATOM 1898 N N . VAL A 1 235 ? 16.358 -8.997 -17.521 1.00 90.31 235 VAL A N 1
ATOM 1899 C CA . VAL A 1 235 ? 15.161 -9.805 -17.801 1.00 90.31 235 VAL A CA 1
ATOM 1900 C C . VAL A 1 235 ? 15.541 -11.157 -18.397 1.00 90.31 235 VAL A C 1
ATOM 1902 O O . VAL A 1 235 ? 15.173 -12.194 -17.848 1.00 90.31 235 VAL A O 1
ATOM 1905 N N . ASN A 1 236 ? 16.382 -11.159 -19.430 1.00 88.12 236 ASN A N 1
ATOM 1906 C CA . ASN A 1 236 ? 16.867 -12.378 -20.082 1.00 88.12 236 ASN A CA 1
ATOM 1907 C C . ASN A 1 236 ? 17.686 -13.294 -19.148 1.00 88.12 236 ASN A C 1
ATOM 1909 O O . ASN A 1 236 ? 17.763 -14.507 -19.360 1.00 88.12 236 ASN A O 1
ATOM 1913 N N . GLU A 1 237 ? 18.332 -12.738 -18.118 1.00 85.56 237 GLU A N 1
ATOM 1914 C CA . GLU A 1 237 ? 19.056 -13.522 -17.113 1.00 85.56 237 GLU A CA 1
ATOM 1915 C C . GLU A 1 237 ? 18.095 -14.249 -16.162 1.00 85.56 237 GLU A C 1
ATOM 1917 O O . GLU A 1 237 ? 18.282 -15.436 -15.875 1.00 85.56 237 GLU A O 1
ATOM 1922 N N . ILE A 1 238 ? 17.080 -13.534 -15.678 1.00 85.12 238 ILE A N 1
ATOM 1923 C CA . ILE A 1 238 ? 16.126 -14.022 -14.680 1.00 85.12 238 ILE A CA 1
ATOM 1924 C C . ILE A 1 238 ? 15.071 -14.946 -15.289 1.00 85.12 238 ILE A C 1
ATOM 1926 O O . ILE A 1 238 ? 14.679 -15.915 -14.634 1.00 85.12 238 ILE A O 1
ATOM 1930 N N . ASP A 1 239 ? 14.652 -14.700 -16.532 1.00 87.62 239 ASP A N 1
ATOM 1931 C CA . ASP A 1 239 ? 13.651 -15.505 -17.238 1.00 87.62 239 ASP A CA 1
ATOM 1932 C C . ASP A 1 239 ? 13.959 -17.007 -17.171 1.00 87.62 239 ASP A C 1
ATOM 1934 O O . ASP A 1 239 ? 13.125 -17.813 -16.769 1.00 87.62 239 ASP A O 1
ATOM 1938 N N . ARG A 1 240 ? 15.213 -17.397 -17.405 1.00 81.94 240 ARG A N 1
ATOM 1939 C CA . ARG A 1 240 ? 15.617 -18.813 -17.361 1.00 81.94 240 ARG A CA 1
ATOM 1940 C C . ARG A 1 240 ? 15.347 -19.502 -16.022 1.00 81.94 240 ARG A C 1
ATOM 1942 O O . ARG A 1 240 ? 15.254 -20.727 -15.983 1.00 81.94 240 ARG A O 1
ATOM 1949 N N . MET A 1 241 ? 15.296 -18.742 -14.931 1.00 80.75 241 MET A N 1
ATOM 1950 C CA . MET A 1 241 ? 15.059 -19.251 -13.580 1.00 80.75 241 MET A CA 1
ATOM 1951 C C . MET A 1 241 ? 13.596 -19.107 -13.152 1.00 80.75 241 MET A C 1
ATOM 1953 O O . MET A 1 241 ? 13.108 -19.945 -12.398 1.00 80.75 241 MET A O 1
ATOM 1957 N N . HIS A 1 242 ? 12.910 -18.064 -13.623 1.00 83.81 242 HIS A N 1
ATOM 1958 C CA . HIS A 1 242 ? 11.589 -17.670 -13.134 1.00 83.81 242 HIS A CA 1
ATOM 1959 C C . HIS A 1 242 ? 10.492 -17.650 -14.211 1.00 83.81 242 HIS A C 1
ATOM 1961 O O . HIS A 1 242 ? 9.380 -17.231 -13.917 1.00 83.81 242 HIS A O 1
ATOM 1967 N N . GLY A 1 243 ? 10.771 -18.104 -15.435 1.00 88.62 243 GLY A N 1
ATOM 1968 C CA . GLY A 1 243 ? 9.819 -18.187 -16.546 1.00 88.62 243 GLY A CA 1
ATOM 1969 C C . GLY A 1 243 ? 9.051 -16.887 -16.755 1.00 88.62 243 GLY A C 1
ATOM 1970 O O . GLY A 1 243 ? 7.830 -16.883 -16.592 1.00 88.62 243 GLY A O 1
ATOM 1971 N N . VAL A 1 244 ? 9.773 -15.805 -17.039 1.00 91.56 244 VAL A N 1
ATOM 1972 C CA . VAL A 1 244 ? 9.236 -14.451 -17.201 1.00 91.56 244 VAL A CA 1
ATOM 1973 C C . VAL A 1 244 ? 8.727 -14.314 -18.631 1.00 91.56 244 VAL A C 1
ATOM 1975 O O . VAL A 1 244 ? 9.476 -14.494 -19.579 1.00 91.56 244 VAL A O 1
ATOM 1978 N N . LYS A 1 245 ? 7.454 -13.973 -18.820 1.00 90.75 245 LYS A N 1
ATOM 1979 C CA . LYS A 1 245 ? 6.892 -13.749 -20.166 1.00 90.75 245 LYS A CA 1
ATOM 1980 C C . LYS A 1 245 ? 6.832 -12.280 -20.537 1.00 90.75 245 LYS A C 1
ATOM 1982 O O . LYS A 1 245 ? 6.970 -11.929 -21.707 1.00 90.75 245 LYS A O 1
ATOM 1987 N N . GLN A 1 246 ? 6.591 -11.438 -19.540 1.00 91.62 246 GLN A N 1
ATOM 1988 C CA . GLN A 1 246 ? 6.559 -9.995 -19.688 1.00 91.62 246 GLN A CA 1
ATOM 1989 C C . GLN A 1 246 ? 7.288 -9.348 -18.514 1.00 91.62 246 GLN A C 1
ATOM 1991 O O . GLN A 1 246 ? 7.326 -9.912 -17.422 1.00 91.62 246 GLN A O 1
ATOM 1996 N N . ALA A 1 247 ? 7.868 -8.180 -18.753 1.00 93.31 247 ALA A N 1
ATOM 1997 C CA . ALA A 1 247 ? 8.487 -7.333 -17.744 1.00 93.31 247 ALA A CA 1
ATOM 1998 C C . ALA A 1 247 ? 8.080 -5.875 -17.981 1.00 93.31 247 ALA A C 1
ATOM 2000 O O . ALA A 1 247 ? 7.676 -5.511 -19.083 1.00 93.31 247 ALA A O 1
ATOM 2001 N N . PHE A 1 248 ? 8.189 -5.030 -16.962 1.00 94.19 248 PHE A N 1
ATOM 2002 C CA . PHE A 1 248 ? 7.697 -3.656 -17.004 1.00 94.19 248 PHE A CA 1
ATOM 2003 C C . PHE A 1 248 ? 8.825 -2.659 -16.775 1.00 94.19 248 PHE A C 1
ATOM 2005 O O . PHE A 1 248 ? 9.640 -2.826 -15.871 1.00 94.19 248 PHE A O 1
ATOM 2012 N N . PHE A 1 249 ? 8.860 -1.603 -17.580 1.00 94.19 249 PHE A N 1
ATOM 2013 C CA . PHE A 1 249 ? 9.777 -0.484 -17.398 1.00 94.19 249 PHE A CA 1
ATOM 2014 C C . PHE A 1 249 ? 8.963 0.783 -17.143 1.00 94.19 249 PHE A C 1
ATOM 2016 O O . PHE A 1 249 ? 8.295 1.287 -18.044 1.00 94.19 249 PHE A O 1
ATOM 2023 N N . ILE A 1 250 ? 9.008 1.310 -15.924 1.00 95.38 250 ILE A N 1
ATOM 2024 C CA . ILE A 1 250 ? 8.240 2.487 -15.515 1.00 95.38 250 ILE A CA 1
ATOM 2025 C C . ILE A 1 250 ? 9.107 3.736 -15.651 1.00 95.38 250 ILE A C 1
ATOM 2027 O O . ILE A 1 250 ? 10.164 3.833 -15.033 1.00 95.38 250 ILE A O 1
ATOM 2031 N N . SER A 1 251 ? 8.647 4.738 -16.400 1.00 95.12 251 SER A N 1
ATOM 2032 C CA . SER A 1 251 ? 9.304 6.042 -16.494 1.00 95.12 251 SER A CA 1
ATOM 2033 C C . SER A 1 251 ? 8.347 7.185 -16.168 1.00 95.12 251 SER A C 1
ATOM 2035 O O . SER A 1 251 ? 7.456 7.532 -16.945 1.00 95.12 251 SER A O 1
ATOM 2037 N N . MET A 1 252 ? 8.587 7.858 -15.040 1.00 95.69 252 MET A N 1
ATOM 2038 C CA . MET A 1 252 ? 7.723 8.944 -14.545 1.00 95.69 252 MET A CA 1
ATOM 2039 C C . MET A 1 252 ? 7.805 10.235 -15.369 1.00 95.69 252 MET A C 1
ATOM 2041 O O . MET A 1 252 ? 6.956 11.116 -15.220 1.00 95.69 252 MET A O 1
ATOM 2045 N N . ASN A 1 253 ? 8.824 10.349 -16.225 1.00 93.19 253 ASN A N 1
ATOM 2046 C CA . ASN A 1 253 ? 8.995 11.447 -17.179 1.00 93.19 253 ASN A CA 1
ATOM 2047 C C . ASN A 1 253 ? 9.019 10.950 -18.634 1.00 93.19 253 ASN A C 1
ATOM 2049 O O . ASN A 1 253 ? 9.497 11.650 -19.526 1.00 93.19 253 ASN A O 1
ATOM 2053 N N . GLY A 1 254 ? 8.491 9.746 -18.875 1.00 91.69 254 GLY A N 1
ATOM 2054 C CA . GLY A 1 254 ? 8.320 9.180 -20.205 1.00 91.69 254 GLY A CA 1
ATOM 2055 C C . GLY A 1 254 ? 9.625 8.783 -20.894 1.00 91.69 254 GLY A C 1
ATOM 2056 O O . GLY A 1 254 ? 10.636 8.459 -20.264 1.00 91.69 254 GLY A O 1
ATOM 2057 N N . PHE A 1 255 ? 9.585 8.789 -22.218 1.00 88.81 255 PHE A N 1
ATOM 2058 C CA . PHE A 1 255 ? 10.502 8.057 -23.083 1.00 88.81 255 PHE A CA 1
ATOM 2059 C C . PHE A 1 255 ? 11.034 8.979 -24.184 1.00 88.81 255 PHE A C 1
ATOM 2061 O O . PHE A 1 255 ? 10.258 9.722 -24.782 1.00 88.81 255 PHE A O 1
ATOM 2068 N N . LYS A 1 256 ? 12.352 8.981 -24.449 1.00 83.75 256 LYS A N 1
ATOM 2069 C CA . LYS A 1 256 ? 12.931 9.875 -25.479 1.00 83.75 256 LYS A CA 1
ATOM 2070 C C . LYS A 1 256 ? 12.535 9.510 -26.916 1.00 83.75 256 LYS A C 1
ATOM 2072 O O . LYS A 1 256 ? 12.523 10.389 -27.773 1.00 83.75 256 LYS A O 1
ATOM 2077 N N . SER A 1 257 ? 12.235 8.244 -27.183 1.00 72.12 257 SER A N 1
ATOM 2078 C CA . SER A 1 257 ? 11.852 7.707 -28.495 1.00 72.12 257 SER A CA 1
ATOM 2079 C C . SER A 1 257 ? 10.721 6.692 -28.335 1.00 72.12 257 SER A C 1
ATOM 2081 O O . SER A 1 257 ? 10.543 6.156 -27.243 1.00 72.12 257 SER A O 1
ATOM 2083 N N . SER A 1 258 ? 9.965 6.418 -29.403 1.00 63.66 258 SER A N 1
ATOM 2084 C CA . SER A 1 258 ? 9.011 5.304 -29.430 1.00 63.66 258 SER A CA 1
ATOM 2085 C C . SER A 1 258 ? 9.785 3.990 -29.304 1.00 63.66 258 SER A C 1
ATOM 2087 O O . SER A 1 258 ? 10.543 3.631 -30.201 1.00 63.66 258 SER A O 1
ATOM 2089 N N . TYR A 1 259 ? 9.641 3.311 -28.168 1.00 62.84 259 TYR A N 1
ATOM 2090 C CA . TYR A 1 259 ? 10.295 2.026 -27.897 1.00 62.84 259 TYR A CA 1
ATOM 2091 C C . TYR A 1 259 ? 9.589 0.840 -28.561 1.00 62.84 259 TYR A C 1
ATOM 2093 O O . TYR A 1 259 ? 10.121 -0.265 -28.527 1.00 62.84 259 TYR A O 1
ATOM 2101 N N . ASP A 1 260 ? 8.440 1.077 -29.203 1.00 58.66 260 ASP A N 1
ATOM 2102 C CA . ASP A 1 260 ? 7.616 0.056 -29.861 1.00 58.66 260 ASP A CA 1
ATOM 2103 C C . ASP A 1 260 ? 8.405 -0.796 -30.874 1.00 58.66 260 ASP A C 1
ATOM 2105 O O . ASP A 1 260 ? 8.104 -1.972 -31.050 1.00 58.66 260 ASP A O 1
ATOM 2109 N N . ASP A 1 261 ? 9.465 -0.245 -31.479 1.00 48.78 261 ASP A N 1
ATOM 2110 C CA . ASP A 1 261 ? 10.291 -0.933 -32.482 1.00 48.78 261 ASP A CA 1
ATOM 2111 C C . ASP A 1 261 ? 11.372 -1.872 -31.894 1.00 48.78 261 ASP A C 1
ATOM 2113 O O . ASP A 1 261 ? 12.036 -2.584 -32.646 1.00 48.78 261 ASP A O 1
ATOM 2117 N N . VAL A 1 262 ? 11.595 -1.881 -30.572 1.00 52.56 262 VAL A N 1
ATOM 2118 C CA . VAL A 1 262 ? 12.716 -2.611 -29.927 1.00 52.56 262 VAL A CA 1
ATOM 2119 C C . VAL A 1 262 ? 12.273 -3.955 -29.317 1.00 52.56 262 VAL A C 1
ATOM 2121 O O . VAL A 1 262 ? 13.108 -4.751 -28.901 1.00 52.56 262 VAL A O 1
ATOM 2124 N N . LEU A 1 263 ? 10.967 -4.241 -29.274 1.00 52.66 263 LEU A N 1
ATOM 2125 C CA . LEU A 1 263 ? 10.384 -5.119 -28.248 1.00 52.66 263 LEU A CA 1
ATOM 2126 C C . LEU A 1 263 ? 9.752 -6.434 -28.731 1.00 52.66 263 LEU A C 1
ATOM 2128 O O . LEU A 1 263 ? 9.301 -7.212 -27.891 1.00 52.66 263 LEU A O 1
ATOM 2132 N N . ASP A 1 264 ? 9.750 -6.712 -30.036 1.00 54.62 264 ASP A N 1
ATOM 2133 C CA . ASP A 1 264 ? 9.275 -7.989 -30.585 1.00 54.62 264 ASP A CA 1
ATOM 2134 C C . ASP A 1 264 ? 10.463 -8.848 -31.032 1.00 54.62 264 ASP A C 1
ATOM 2136 O O . ASP A 1 264 ? 10.950 -8.770 -32.162 1.00 54.62 264 ASP A O 1
ATOM 2140 N N . ASN A 1 265 ? 10.942 -9.683 -30.113 1.00 58.62 265 ASN A N 1
ATOM 2141 C CA . ASN A 1 265 ? 11.831 -10.792 -30.425 1.00 58.62 265 ASN A CA 1
ATOM 2142 C C . ASN A 1 265 ? 11.119 -12.077 -29.990 1.00 58.62 265 ASN A C 1
ATOM 2144 O O . ASN A 1 265 ? 10.861 -12.249 -28.801 1.00 58.62 265 ASN A O 1
ATOM 2148 N N . ASP A 1 266 ? 10.785 -12.952 -30.945 1.00 62.19 266 ASP A N 1
ATOM 2149 C CA . ASP A 1 266 ? 9.872 -14.099 -30.750 1.00 62.19 266 ASP A CA 1
ATOM 2150 C C . ASP A 1 266 ? 10.282 -15.050 -29.602 1.00 62.19 266 ASP A C 1
ATOM 2152 O O . ASP A 1 266 ? 9.441 -15.774 -29.068 1.00 62.19 266 ASP A O 1
ATOM 2156 N N . ASP A 1 267 ? 11.560 -15.038 -29.204 1.00 69.00 267 ASP A N 1
ATOM 2157 C CA . ASP A 1 267 ? 12.136 -15.932 -28.193 1.00 69.00 267 ASP A CA 1
ATOM 2158 C C . ASP A 1 267 ? 12.465 -15.250 -26.842 1.00 69.00 267 ASP A C 1
ATOM 2160 O O . ASP A 1 267 ? 13.025 -15.908 -25.960 1.00 69.00 267 ASP A O 1
ATOM 2164 N N . ALA A 1 268 ? 12.164 -13.957 -26.655 1.00 80.75 268 ALA A N 1
ATOM 2165 C CA . ALA A 1 268 ? 12.503 -13.204 -25.438 1.00 80.75 268 ALA A CA 1
ATOM 2166 C C . ALA A 1 268 ? 11.258 -12.682 -24.690 1.00 80.75 268 ALA A C 1
ATOM 2168 O O . ALA A 1 268 ? 10.208 -12.475 -25.304 1.00 80.75 268 ALA A O 1
ATOM 2169 N N . PRO A 1 269 ? 11.344 -12.435 -23.368 1.00 87.06 269 PRO A N 1
ATOM 2170 C CA . PRO A 1 269 ? 10.249 -11.814 -22.632 1.00 87.06 269 PRO A CA 1
ATOM 2171 C C . PRO A 1 269 ? 9.963 -10.402 -23.154 1.00 87.06 269 PRO A C 1
ATOM 2173 O O . PRO A 1 269 ? 10.879 -9.598 -23.336 1.00 87.06 269 PRO A O 1
ATOM 2176 N N . ARG A 1 270 ? 8.683 -10.071 -23.335 1.00 88.12 270 ARG A N 1
ATOM 2177 C CA . ARG A 1 270 ? 8.262 -8.749 -23.816 1.00 88.12 270 ARG A CA 1
ATOM 2178 C C . ARG A 1 270 ? 8.422 -7.706 -22.711 1.00 88.12 270 ARG A C 1
ATOM 2180 O O . ARG A 1 270 ? 7.878 -7.878 -21.622 1.00 88.12 270 ARG A O 1
ATOM 2187 N N . ILE A 1 271 ? 9.100 -6.596 -22.985 1.00 89.19 271 ILE A N 1
ATOM 2188 C CA . ILE A 1 271 ? 9.164 -5.467 -22.045 1.00 89.19 271 ILE A CA 1
ATOM 2189 C C . ILE A 1 271 ? 8.074 -4.463 -22.408 1.00 89.19 271 ILE A C 1
ATOM 2191 O O . ILE A 1 271 ? 7.949 -4.078 -23.564 1.00 89.19 271 ILE A O 1
ATOM 2195 N N . ILE A 1 272 ? 7.277 -4.040 -21.432 1.00 89.31 272 ILE A N 1
ATOM 2196 C CA . ILE A 1 272 ? 6.195 -3.069 -21.605 1.00 89.31 272 ILE A CA 1
ATOM 2197 C C . ILE A 1 272 ? 6.565 -1.789 -20.856 1.00 89.31 272 ILE A C 1
ATOM 2199 O O . ILE A 1 272 ? 6.892 -1.818 -19.669 1.00 89.31 272 ILE A O 1
ATOM 2203 N N . GLY A 1 273 ? 6.539 -0.658 -21.559 1.00 90.75 273 GLY A N 1
ATOM 2204 C CA . GLY A 1 273 ? 6.816 0.651 -20.978 1.00 90.75 273 GLY A CA 1
ATOM 2205 C C . GLY A 1 273 ? 5.574 1.244 -20.320 1.00 90.75 273 GLY A C 1
ATOM 2206 O O . GLY A 1 273 ? 4.563 1.425 -20.989 1.00 90.75 273 GLY A O 1
ATOM 2207 N N . PHE A 1 274 ? 5.663 1.596 -19.040 1.00 93.75 274 PHE A N 1
ATOM 2208 C CA . PHE A 1 274 ? 4.644 2.376 -18.340 1.00 93.75 274 PHE A CA 1
ATOM 2209 C C . PHE A 1 274 ? 5.133 3.797 -18.109 1.00 93.75 274 PHE A C 1
ATOM 2211 O O . PHE A 1 274 ? 6.307 4.049 -17.826 1.00 93.75 274 PHE A O 1
ATOM 2218 N N . THR A 1 275 ? 4.214 4.739 -18.215 1.00 94.44 275 THR A N 1
ATOM 2219 C CA . THR A 1 275 ? 4.440 6.145 -17.923 1.00 94.44 275 THR A CA 1
ATOM 2220 C C . THR A 1 275 ? 3.811 6.518 -16.585 1.00 94.44 275 THR A C 1
ATOM 2222 O O . THR A 1 275 ? 3.263 5.690 -15.854 1.00 94.44 275 THR A O 1
ATOM 2225 N N . ARG A 1 276 ? 3.887 7.807 -16.255 1.00 96.38 276 ARG A N 1
ATOM 2226 C CA . ARG A 1 276 ? 3.178 8.388 -15.117 1.00 96.38 276 ARG A CA 1
ATOM 2227 C C . ARG A 1 276 ? 1.672 8.101 -15.154 1.00 96.38 276 ARG A C 1
ATOM 2229 O O . ARG A 1 276 ? 1.102 7.878 -14.093 1.00 96.38 276 ARG A O 1
ATOM 2236 N N . GLU A 1 277 ? 1.050 8.101 -16.333 1.00 96.25 277 GLU A N 1
ATOM 2237 C CA . GLU A 1 277 ? -0.400 7.911 -16.472 1.00 96.25 277 GLU A CA 1
ATOM 2238 C C . GLU A 1 277 ? -0.830 6.533 -15.958 1.00 96.25 277 GLU A C 1
ATOM 2240 O O . GLU A 1 277 ? -1.755 6.431 -15.153 1.00 96.25 277 GLU A O 1
ATOM 2245 N N . GLU A 1 278 ? -0.093 5.482 -16.328 1.00 97.12 278 GLU A N 1
ATOM 2246 C CA . GLU A 1 278 ? -0.313 4.134 -15.807 1.00 97.12 278 GLU A CA 1
ATOM 2247 C C . GLU A 1 278 ? -0.145 4.085 -14.286 1.00 97.12 278 GLU A C 1
ATOM 2249 O O . GLU A 1 278 ? -0.984 3.514 -13.596 1.00 97.12 278 GLU A O 1
ATOM 2254 N N . VAL A 1 279 ? 0.904 4.702 -13.732 1.00 97.69 279 VAL A N 1
ATOM 2255 C CA . VAL A 1 279 ? 1.133 4.700 -12.275 1.00 97.69 279 VAL A CA 1
ATOM 2256 C C . VAL A 1 279 ? -0.001 5.412 -11.535 1.00 97.69 279 VAL A C 1
ATOM 2258 O O . VAL A 1 279 ? -0.508 4.887 -10.545 1.00 97.69 279 VAL A O 1
ATOM 2261 N N . GLU A 1 280 ? -0.444 6.573 -12.016 1.00 97.69 280 GLU A N 1
ATOM 2262 C CA . GLU A 1 280 ? -1.572 7.309 -11.434 1.00 97.69 280 GLU A CA 1
ATOM 2263 C C . GLU A 1 280 ? -2.872 6.495 -11.488 1.00 97.69 280 GLU A C 1
ATOM 2265 O O . GLU A 1 280 ? -3.643 6.481 -10.521 1.00 97.69 280 GLU A O 1
ATOM 2270 N N . GLU A 1 281 ? -3.090 5.746 -12.570 1.00 97.25 281 GLU A N 1
ATOM 2271 C CA . GLU A 1 281 ? -4.210 4.817 -12.673 1.00 97.25 281 GLU A CA 1
ATOM 2272 C C . GLU A 1 281 ? -4.119 3.698 -11.629 1.00 97.25 281 GLU A C 1
ATOM 2274 O O . GLU A 1 281 ? -5.106 3.457 -10.925 1.00 97.25 281 GLU A O 1
ATOM 2279 N N . MET A 1 282 ? -2.950 3.069 -11.453 1.00 97.75 282 MET A N 1
ATOM 2280 C CA . MET A 1 282 ? -2.748 2.044 -10.418 1.00 97.75 282 MET A CA 1
ATOM 2281 C C . MET A 1 282 ? -3.058 2.588 -9.020 1.00 97.75 282 MET A C 1
ATOM 2283 O O . MET A 1 282 ? -3.756 1.938 -8.240 1.00 97.75 282 MET A O 1
ATOM 2287 N N . VAL A 1 283 ? -2.598 3.806 -8.714 1.00 97.25 283 VAL A N 1
ATOM 2288 C CA . VAL A 1 283 ? -2.866 4.480 -7.434 1.00 97.25 283 VAL A CA 1
ATOM 2289 C C . VAL A 1 283 ? -4.364 4.720 -7.242 1.00 97.25 283 VAL A C 1
ATOM 2291 O O . VAL A 1 283 ? -4.913 4.373 -6.197 1.00 97.25 283 VAL A O 1
ATOM 2294 N N . SER A 1 284 ? -5.051 5.242 -8.261 1.00 96.06 284 SER A N 1
ATOM 2295 C CA . SER A 1 284 ? -6.496 5.511 -8.201 1.00 96.06 284 SER A CA 1
ATOM 2296 C C . SER A 1 284 ? -7.337 4.232 -8.052 1.00 96.06 284 SER A C 1
ATOM 2298 O O . SER A 1 284 ? -8.377 4.200 -7.376 1.00 96.06 284 SER A O 1
ATOM 2300 N N . ASN A 1 285 ? -6.876 3.134 -8.652 1.00 95.31 285 ASN A N 1
ATOM 2301 C CA . ASN A 1 285 ? -7.529 1.835 -8.569 1.00 95.31 285 ASN A CA 1
ATOM 2302 C C . ASN A 1 285 ? -7.155 1.070 -7.299 1.00 95.31 285 ASN A C 1
ATOM 2304 O O . ASN A 1 285 ? -7.927 0.208 -6.883 1.00 95.31 285 ASN A O 1
ATOM 2308 N N . GLY A 1 286 ? -6.081 1.474 -6.624 1.00 94.31 286 GLY A N 1
ATOM 2309 C CA . GLY A 1 286 ? -5.562 0.835 -5.423 1.00 94.31 286 GLY A CA 1
ATOM 2310 C C . GLY A 1 286 ? -4.758 -0.431 -5.702 1.00 94.31 286 GLY A C 1
ATOM 2311 O O . GLY A 1 286 ? -4.474 -1.166 -4.768 1.00 94.31 286 GLY A O 1
ATOM 2312 N N . SER A 1 287 ? -4.429 -0.721 -6.963 1.00 96.25 287 SER A N 1
ATOM 2313 C CA . SER A 1 287 ? -3.642 -1.890 -7.359 1.00 96.25 287 SER A CA 1
ATOM 2314 C C . SER A 1 287 ? -3.132 -1.764 -8.796 1.00 96.25 287 SER A C 1
ATOM 2316 O O . SER A 1 287 ? -3.679 -1.011 -9.608 1.00 96.25 287 SER A O 1
ATOM 2318 N N . ALA A 1 288 ? -2.125 -2.569 -9.144 1.00 96.31 288 ALA A N 1
ATOM 2319 C CA . ALA A 1 288 ? -1.626 -2.685 -10.516 1.00 96.31 288 ALA A CA 1
ATOM 2320 C C . ALA A 1 288 ? -2.601 -3.392 -11.486 1.00 96.31 288 ALA A C 1
ATOM 2322 O O . ALA A 1 288 ? -2.395 -3.374 -12.699 1.00 96.31 288 ALA A O 1
ATOM 2323 N N . GLU A 1 289 ? -3.674 -4.016 -10.984 1.00 95.56 289 GLU A N 1
ATOM 2324 C CA . GLU A 1 289 ? -4.496 -4.965 -11.748 1.00 95.56 289 GLU A CA 1
ATOM 2325 C C . GLU A 1 289 ? -5.111 -4.362 -13.016 1.00 95.56 289 GLU A C 1
ATOM 2327 O O . GLU A 1 289 ? -5.067 -4.975 -14.081 1.00 95.56 289 GLU A O 1
ATOM 2332 N N . SER A 1 290 ? -5.696 -3.170 -12.896 1.00 93.88 290 SER A N 1
ATOM 2333 C CA . SER A 1 290 ? -6.391 -2.476 -13.991 1.00 93.88 290 SER A CA 1
ATOM 2334 C C . SER A 1 290 ? -5.492 -2.251 -15.211 1.00 93.88 290 SER A C 1
ATOM 2336 O O . SER A 1 290 ? -5.837 -2.660 -16.322 1.00 93.88 290 SER A O 1
ATOM 2338 N N . VAL A 1 291 ? -4.310 -1.683 -14.975 1.00 95.06 291 VAL A N 1
ATOM 2339 C CA . VAL A 1 291 ? -3.292 -1.430 -15.996 1.00 95.06 291 VAL A CA 1
ATOM 2340 C C . VAL A 1 291 ? -2.781 -2.743 -16.575 1.00 95.06 291 VAL A C 1
ATOM 2342 O O . VAL A 1 291 ? -2.748 -2.906 -17.792 1.00 95.06 291 VAL A O 1
ATOM 2345 N N . LEU A 1 292 ? -2.464 -3.724 -15.720 1.00 94.25 292 LEU A N 1
ATOM 2346 C CA . LEU A 1 292 ? -2.000 -5.030 -16.182 1.00 94.25 292 LEU A CA 1
ATOM 2347 C C . LEU A 1 292 ? -3.019 -5.677 -17.118 1.00 94.25 292 LEU A C 1
ATOM 2349 O O . LEU A 1 292 ? -2.639 -6.141 -18.185 1.00 94.25 292 LEU A O 1
ATOM 2353 N N . ARG A 1 293 ? -4.314 -5.660 -16.788 1.00 91.94 293 ARG A N 1
ATOM 2354 C CA . ARG A 1 293 ? -5.366 -6.219 -17.653 1.00 91.94 293 ARG A CA 1
ATOM 2355 C C . ARG A 1 293 ? -5.476 -5.516 -19.004 1.00 91.94 293 ARG A C 1
ATOM 2357 O O . ARG A 1 293 ? -5.764 -6.193 -19.985 1.00 91.94 293 ARG A O 1
ATOM 2364 N N . ARG A 1 294 ? -5.271 -4.200 -19.064 1.00 90.00 294 ARG A N 1
ATOM 2365 C CA . ARG A 1 294 ? -5.316 -3.448 -20.324 1.00 90.00 294 ARG A CA 1
ATOM 2366 C C . ARG A 1 294 ? -4.154 -3.819 -21.245 1.00 90.00 294 ARG A C 1
ATOM 2368 O O . ARG A 1 294 ? -4.372 -4.091 -22.417 1.00 90.00 294 ARG A O 1
ATOM 2375 N N . GLU A 1 295 ? -2.945 -3.869 -20.698 1.00 81.19 295 GLU A N 1
ATOM 2376 C CA . GLU A 1 295 ? -1.710 -3.997 -21.487 1.00 81.19 295 GLU A CA 1
ATOM 2377 C C . GLU A 1 295 ? -1.338 -5.459 -21.797 1.00 81.19 295 GLU A C 1
ATOM 2379 O O . GLU A 1 295 ? -0.649 -5.761 -22.773 1.00 81.19 295 GLU A O 1
ATOM 2384 N N . SER A 1 296 ? -1.832 -6.389 -20.976 1.00 70.38 296 SER A N 1
ATOM 2385 C CA . SER A 1 296 ? -1.570 -7.829 -21.084 1.00 70.38 296 SER A CA 1
ATOM 2386 C C . SER A 1 296 ? -2.457 -8.562 -22.095 1.00 70.38 296 SER A C 1
ATOM 2388 O O . SER A 1 296 ? -2.139 -9.693 -22.465 1.00 70.38 296 SER A O 1
ATOM 2390 N N . PHE A 1 297 ? -3.574 -7.958 -22.513 1.00 62.50 297 PHE A N 1
ATOM 2391 C CA . PHE A 1 297 ? -4.554 -8.555 -23.429 1.00 62.50 297 PHE A CA 1
ATOM 2392 C C . PHE A 1 297 ? -4.903 -7.596 -24.584 1.00 62.50 297 PHE A C 1
ATOM 2394 O O . PHE A 1 297 ? -6.023 -7.079 -24.613 1.00 62.50 297 PHE A O 1
ATOM 2401 N N . PRO A 1 298 ? -3.967 -7.328 -25.514 1.00 50.38 298 PRO A N 1
ATOM 2402 C CA . PRO A 1 298 ? -4.287 -6.655 -26.771 1.00 50.38 298 PRO A CA 1
ATOM 2403 C C . PRO A 1 298 ? -5.152 -7.522 -27.703 1.00 50.38 298 PRO A C 1
ATOM 2405 O O . PRO A 1 298 ? -5.013 -8.770 -27.680 1.00 50.38 298 PRO A O 1
#

Sequence (298 aa):
MFSEKLESIPNQNLKGLETYLNKARERGQKYVRHDLAAREADIPETHVLTAFTFLCDEDILQAKLKVRCPNCASSHGGVFEKQSNVPDEVERCMCGEEFSMGKKANWEVVYEIPEGGVDFFLSFDESLKVFSEQAYDVSKSYLEKKYRQLEEMENASYRGQLFDHFIGILFIQIEGVHAISRYPHAKRGEIDVLVNLAEAPDWLFRTLGHATLVENKWQKEPAELSDFDSFESKVNEIDRMHGVKQAFFISMNGFKSSYDDVLDNDDAPRIIGFTREEVEEMVSNGSAESVLRRESFP

Organism: NCBI:txid2487746

Foldseek 3Di:
DAPPLLVVDPPLLVVLLLVVLVVCVVVVNFKDALVVSCVRSVHDSVSSVSLLVSLVLLVQKAKWKWFADPPPRDTPPDIGRDLVRFDQDWDADPVRDIDGSSDPVRIGIIIGRDDDPDRRDDDLQRSLQVLLADPEPDDLSSLVVNVVVLVPDPPQVVSQLSVLSSQSNQARNAPQKGKDAQDAPQPLGTFGIKIACCGGDPVLCVQFNRIETEHEARDPDADEVVVVVSVQVSQQRCCVVGVTQEYEYETARHHPDPCVVVADDPPGRGYYYHYNVLVVVSSNVSHNVVVCVVVSPD

pLDDT: mean 85.65, std 11.29, range [40.91, 97.75]

Mean predicted aligned error: 9.53 Å

Secondary structure (DSSP, 8-state):
---HHHHTS-HHHHHHHHHHHHHHHHTT--EE-HHHHHHHHTS-HHHHHHHHHHHHHTTSSEEEEEEE-TTT--EEEEEESSGGGS---EEE-TTS-EEETT-GGGEEEEEE--SS---TT--HHHHHHHHHHH--S--HHHHHHHHHHHHT-S-HHHHHHHHHHHHHHHHHTSTT-EEEEEETT-TTS-EEEEEE-TTS-HHHHHHHBSEEEEEEE-SSSPB-HHHHHHHHHHHHHHHHHH-BSEEEEEETT-BSS-GGGG---TTSPEEEEEEHHHHHHHHHHTSSHHHHHHHH--

Nearest PDB structures (foldseek):
  3r0a-assembly1_A  TM=5.427E-01  e=1.975E-02  Methanosarcina mazei
  5f7q-assembly1_J  TM=6.029E-01  e=4.907E-01  Listeria monocytogenes EGD-e
  4cic-assembly1_B  TM=4.096E-01  e=3.664E-01  Thermincola potens JR
  2dt5-assembly1_B  TM=6.971E-01  e=4.260E+00  Thermus thermophilus HB8
  3ikt-assembly1_A  TM=7.422E-01  e=5.705E+00  Thermus thermophilus HB27